Protein AF-A0A8H7K8T1-F1 (afdb_monomer)

Solvent-accessible surface area (backbone atoms only — not comparable to full-atom values): 15052 Å² total; per-residue (Å²): 136,83,81,80,81,72,87,76,86,79,58,80,85,72,70,72,78,79,89,66,88,69,64,81,81,68,52,78,90,46,45,67,58,54,52,50,52,51,55,53,56,61,48,54,80,68,33,64,65,58,53,51,50,45,52,54,49,21,67,74,67,73,45,93,69,74,55,72,69,50,49,72,77,62,59,62,91,87,56,72,46,78,38,56,39,33,58,87,79,66,53,80,62,94,72,74,60,90,44,55,43,67,66,34,66,64,66,86,90,69,68,57,30,62,82,63,34,50,69,58,38,58,56,42,71,74,33,48,22,38,39,36,45,47,66,90,83,58,67,70,51,64,64,60,42,38,53,52,21,51,51,52,34,51,52,52,52,53,30,50,76,69,73,44,72,65,27,38,41,36,52,46,65,67,81,59,73,87,50,65,65,52,51,53,50,24,51,51,60,37,45,62,91,52,95,56,72,84,37,58,48,78,34,60,72,68,89,43,58,70,57,20,54,37,65,64,70,31,36,70,42,76,48,59,71,71,48,69,66,65,44,40,40,39,58,72,50,42,52,83,72,79,89,69,78,86,130

Organism: Bionectria ochroleuca (NCBI:txid29856)

Mean predicted aligned error: 12.23 Å

Secondary structure (DSSP, 8-state):
---------S-GGG---TT----SSPPGGGHHHHHHHHHHHHHHTT-HHHHHHHHHHHHHHTS----HHHHHHSPPTT--EEES--TTTS---S---TTEEE----------HHHH-HHHHHHHTTS-EEEEE--SS-PPPHHHHHHHHHHHHHHHHHHHHTT---EEEEE--SSSSS-HHHHHHHHHHHHTT-S-TTSEEEES--SS-HHHHHHTS-EEEEEE---HHHHHHHHHHHS--------

Radius of gyration: 23.11 Å; Cα contacts (8 Å, |Δi|>4): 245; chains: 1; bounding box: 54×44×74 Å

Nearest PDB structures (foldseek):
  1gz5-assembly1_A  TM=4.806E-01  e=5.420E-02  Escherichia coli str. K-12 substr. W3110
  5l3k-assembly2_F  TM=5.658E-01  e=2.208E+00  Mycolicibacterium thermoresistibile
  5l3k-assembly1_A  TM=4.640E-01  e=1.731E+00  Mycolicibacterium thermoresistibile
  5l3k-assembly2_H  TM=5.370E-01  e=3.815E+00  Mycolicibacterium thermoresistibile
  6jbr-assembly2_F-2  TM=4.151E-01  e=1.443E+00  Pyricularia oryzae 70-15

pLDDT: mean 75.5, std 19.15, range [23.5, 95.69]

Foldseek 3Di:
DDDDDDDPPPCPQVDDPPPQPADPPHPPVCVVVVVVVVVVVVVVVVDPVVVVVQVVVCVVVVDRDDDPVCCVPPNPPPAAAEDCADCVQDHVPPDDDPSYHYPHVPADDFDACCVQPVPVLVLLVPFQEEEEDADDPDADDLVNLLVVLVVLLVVVVVCVVVVHLYAYEHAHACPPDPCVPSNVVSNCSSCPPPPCPSRYHYHPDDSGDPLNSLQSLSYQHYHYNPPSRSSRSCVVRRPDDPPDDDD

Sequence (247 aa):
MHPSYGSCELTWFRIYRCASLLPYPVPFYLRPAAWYIQKQYMKLVKDQWVIGHAMNMQEKINKPYSDWGRVSYDPPKGLKIILPSNSHNDFPFSVVPDHIVSCGPIVRVAKPVEETDPDLAAWLKRRPTVFINLGSHVIHDKNATSELSAAVHSLLDEARKAKQEIQVLWKMNKSAGGQEEGQKSAVSSAMNGHADNDRIRIVDWLETEPISILRSENVICSVNHGGANSYFEAVRYVTLRPTCPPA

Structure (mmCIF, N/CA/C/O backbone):
data_AF-A0A8H7K8T1-F1
#
_entry.id   AF-A0A8H7K8T1-F1
#
loop_
_atom_site.group_PDB
_atom_site.id
_atom_site.type_symbol
_atom_site.label_atom_id
_atom_site.label_alt_id
_atom_site.label_comp_id
_atom_site.label_asym_id
_atom_site.label_entity_id
_atom_site.label_seq_id
_atom_site.pdbx_PDB_ins_code
_atom_site.Cartn_x
_atom_site.Cartn_y
_atom_site.Cartn_z
_atom_site.occupancy
_atom_site.B_iso_or_equiv
_atom_site.auth_seq_id
_atom_site.auth_comp_id
_atom_site.auth_asym_id
_atom_site.auth_atom_id
_atom_site.pdbx_PDB_model_num
ATOM 1 N N . MET A 1 1 ? 12.196 -1.035 -49.645 1.00 28.28 1 MET A N 1
ATOM 2 C CA . MET A 1 1 ? 10.850 -1.640 -49.549 1.00 28.28 1 MET A CA 1
ATOM 3 C C . MET A 1 1 ? 10.175 -1.074 -48.314 1.00 28.28 1 MET A C 1
ATOM 5 O O . MET A 1 1 ? 10.517 -1.470 -47.210 1.00 28.28 1 MET A O 1
ATOM 9 N N . HIS A 1 2 ? 9.314 -0.074 -48.494 1.00 23.50 2 HIS A N 1
ATOM 10 C CA . HIS A 1 2 ? 8.482 0.458 -47.416 1.00 23.50 2 HIS A CA 1
ATOM 11 C C . HIS A 1 2 ? 7.330 -0.521 -47.158 1.00 23.50 2 HIS A C 1
ATOM 13 O O . HIS A 1 2 ? 6.578 -0.780 -48.098 1.00 23.50 2 HIS A O 1
ATOM 19 N N . PRO A 1 3 ? 7.154 -1.060 -45.940 1.00 29.03 3 PRO A N 1
ATOM 20 C CA . PRO A 1 3 ? 5.914 -1.725 -45.593 1.00 29.03 3 PRO A CA 1
ATOM 21 C C . PRO A 1 3 ? 4.848 -0.650 -45.385 1.00 29.03 3 PRO A C 1
ATOM 23 O O . PRO A 1 3 ? 5.034 0.304 -44.628 1.00 29.03 3 PRO A O 1
ATOM 26 N N . SER A 1 4 ? 3.743 -0.803 -46.102 1.00 25.17 4 SER A N 1
ATOM 27 C CA . SER A 1 4 ? 2.529 -0.008 -45.979 1.00 25.17 4 SER A CA 1
ATOM 28 C C . SER A 1 4 ? 1.988 -0.073 -44.549 1.00 25.17 4 SER A C 1
ATOM 30 O O . SER A 1 4 ? 1.554 -1.133 -44.094 1.00 25.17 4 SER A O 1
ATOM 32 N N . TYR A 1 5 ? 1.977 1.063 -43.853 1.00 28.67 5 TYR A N 1
ATOM 33 C CA . TYR A 1 5 ? 1.199 1.238 -42.631 1.00 28.67 5 TYR A CA 1
ATOM 34 C C . TYR A 1 5 ? -0.286 1.2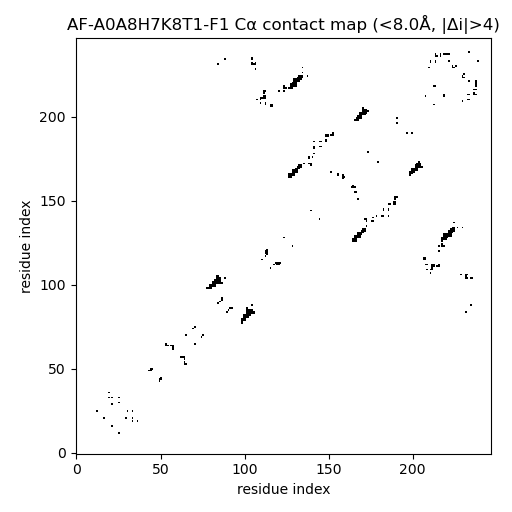37 -43.006 1.00 28.67 5 TYR A C 1
ATOM 36 O O . TYR A 1 5 ? -0.828 2.244 -43.458 1.00 28.67 5 TYR A O 1
ATOM 44 N N . GLY A 1 6 ? -0.936 0.083 -42.856 1.00 25.45 6 GLY A N 1
ATOM 45 C CA . GLY A 1 6 ? -2.390 -0.013 -42.883 1.00 25.45 6 GLY A CA 1
ATOM 46 C C . GLY A 1 6 ? -2.977 0.816 -41.742 1.00 25.45 6 GLY A C 1
ATOM 47 O O . GLY A 1 6 ? -2.633 0.602 -40.581 1.00 25.45 6 GLY A O 1
ATOM 48 N N . SER A 1 7 ? -3.806 1.792 -42.113 1.00 29.05 7 SER A N 1
ATOM 49 C CA . SER A 1 7 ? -4.762 2.565 -41.305 1.00 29.05 7 SER A CA 1
ATOM 50 C C . SER A 1 7 ? -4.832 2.205 -39.811 1.00 29.05 7 SER A C 1
ATOM 52 O O . SER A 1 7 ? -5.663 1.408 -39.375 1.00 29.05 7 SER A O 1
ATOM 54 N N . CYS A 1 8 ? -3.986 2.857 -39.016 1.00 29.75 8 CYS A N 1
ATOM 55 C CA . CYS A 1 8 ? -4.001 2.826 -37.555 1.00 29.75 8 CYS A CA 1
ATOM 56 C C . CYS A 1 8 ? -4.669 4.117 -37.033 1.00 29.75 8 CYS A C 1
ATOM 58 O O . CYS A 1 8 ? -4.069 4.884 -36.288 1.00 29.75 8 CYS A O 1
ATOM 60 N N . GLU A 1 9 ? -5.888 4.425 -37.490 1.00 26.11 9 GLU A N 1
ATOM 61 C CA . GLU A 1 9 ? -6.565 5.700 -37.168 1.00 26.11 9 GLU A CA 1
ATOM 62 C C . GLU A 1 9 ? -7.387 5.691 -35.863 1.00 26.11 9 GLU A C 1
ATOM 64 O O . GLU A 1 9 ? -8.008 6.689 -35.519 1.00 26.11 9 GLU A O 1
ATOM 69 N N . LEU A 1 10 ? -7.350 4.624 -35.055 1.00 29.14 10 LEU A N 1
ATOM 70 C CA . LEU A 1 10 ? -8.136 4.544 -33.804 1.00 29.14 10 LEU A CA 1
ATOM 71 C C . LEU A 1 10 ? -7.353 4.079 -32.563 1.00 29.14 10 LEU A C 1
ATOM 73 O O . LEU A 1 10 ? -7.939 3.772 -31.526 1.00 29.14 10 LEU A O 1
ATOM 77 N N . THR A 1 11 ? -6.023 4.056 -32.621 1.00 35.00 11 THR A N 1
ATOM 78 C CA . THR A 1 11 ? -5.148 3.553 -31.539 1.00 35.00 11 THR A CA 1
ATOM 79 C C . THR A 1 11 ? -4.582 4.636 -30.622 1.00 35.00 11 THR A C 1
ATOM 81 O O . THR A 1 11 ? -4.150 4.319 -29.516 1.00 35.00 11 THR A O 1
ATOM 84 N N . TRP A 1 12 ? -4.648 5.917 -30.997 1.00 33.38 12 TRP A N 1
ATOM 85 C CA . TRP A 1 12 ? -4.068 7.010 -30.201 1.00 33.38 12 TRP A CA 1
ATOM 86 C C . TRP A 1 12 ? -4.746 7.229 -28.840 1.00 33.38 12 TRP A C 1
ATOM 88 O O . TRP A 1 12 ? -4.096 7.656 -27.891 1.00 33.38 12 TRP A O 1
ATOM 98 N N . PHE A 1 13 ? -6.029 6.879 -28.702 1.00 34.94 13 PHE A N 1
ATOM 99 C CA . PHE A 1 13 ? -6.756 6.988 -27.428 1.00 34.94 13 PHE A CA 1
ATOM 100 C C . PHE A 1 13 ? -6.564 5.786 -26.487 1.00 34.94 13 PHE A C 1
ATOM 102 O O . PHE A 1 13 ? -7.128 5.778 -25.394 1.00 34.94 13 PHE A O 1
ATOM 109 N N . ARG A 1 14 ? -5.770 4.778 -26.875 1.00 39.19 14 ARG A N 1
ATOM 110 C CA . ARG A 1 14 ? -5.449 3.614 -26.025 1.00 39.19 14 ARG A CA 1
ATOM 111 C C . ARG A 1 14 ? -4.179 3.796 -25.182 1.00 39.19 14 ARG A C 1
ATOM 113 O O . ARG A 1 14 ? -3.746 2.855 -24.524 1.00 39.19 14 ARG A O 1
ATOM 120 N N . ILE A 1 15 ? -3.576 4.985 -25.184 1.00 43.22 15 ILE A N 1
ATOM 121 C CA . ILE A 1 15 ? -2.256 5.217 -24.590 1.00 43.22 15 ILE A CA 1
ATOM 122 C C . ILE A 1 15 ? -2.342 5.504 -23.080 1.00 43.22 15 ILE A C 1
ATOM 124 O O . ILE A 1 15 ? -2.877 6.515 -22.637 1.00 43.22 15 ILE A O 1
ATOM 128 N N . TYR A 1 16 ? -1.788 4.537 -22.341 1.00 40.53 16 TYR A N 1
ATOM 129 C CA . TYR A 1 16 ? -1.011 4.592 -21.098 1.00 40.53 16 TYR A CA 1
ATOM 130 C C . TYR A 1 16 ? -1.511 5.468 -19.938 1.00 40.53 16 TYR A C 1
ATOM 132 O O . TYR A 1 16 ? -1.292 6.671 -19.853 1.00 40.53 16 TYR A O 1
ATOM 140 N N . ARG A 1 17 ? -2.050 4.772 -18.930 1.00 41.66 17 ARG A N 1
ATOM 141 C CA . ARG A 1 17 ? -2.437 5.269 -17.602 1.00 41.66 17 ARG A CA 1
ATOM 142 C C . ARG A 1 17 ? -1.246 5.609 -16.684 1.00 41.66 17 ARG A C 1
ATOM 144 O O . ARG A 1 17 ? -1.441 5.750 -15.480 1.00 41.66 17 ARG A O 1
ATOM 151 N N . CYS A 1 18 ? -0.015 5.699 -17.193 1.00 43.72 18 CYS A N 1
ATOM 152 C CA . CYS A 1 18 ? 1.134 5.960 -16.325 1.00 43.72 18 CYS A CA 1
ATOM 153 C C . CYS A 1 18 ? 1.025 7.379 -15.742 1.00 43.72 18 CYS A C 1
ATOM 155 O O . CYS A 1 18 ? 1.212 8.365 -16.447 1.00 43.72 18 CYS A O 1
ATOM 157 N N . ALA A 1 19 ? 0.698 7.451 -14.448 1.00 50.91 19 ALA A N 1
ATOM 158 C CA . ALA A 1 19 ? 0.711 8.646 -13.601 1.00 50.91 19 ALA A CA 1
ATOM 159 C C . ALA A 1 19 ? -0.336 9.754 -13.873 1.00 50.91 19 ALA A C 1
ATOM 161 O O . ALA A 1 19 ? -0.173 10.861 -13.371 1.00 50.91 19 ALA A O 1
ATOM 162 N N . SER A 1 20 ? -1.429 9.492 -14.606 1.00 59.31 20 SER A N 1
ATOM 163 C CA . SER A 1 20 ? -2.449 10.526 -14.900 1.00 59.31 20 SER A CA 1
ATOM 164 C C . SER A 1 20 ? -3.686 10.522 -13.989 1.00 59.31 20 SER A C 1
ATOM 166 O O . SER A 1 20 ? -4.434 11.495 -14.002 1.00 59.31 20 SER A O 1
ATOM 168 N N . LEU A 1 21 ? -3.929 9.439 -13.235 1.00 66.56 21 LEU A N 1
ATOM 169 C CA . LEU A 1 21 ? -5.138 9.206 -12.414 1.00 66.56 21 LEU A CA 1
ATOM 170 C C . LEU A 1 21 ? -6.484 9.307 -13.171 1.00 66.56 21 LEU A C 1
ATOM 172 O O . LEU A 1 21 ? -7.545 9.290 -12.548 1.00 66.56 21 LEU A O 1
ATOM 176 N N . LEU A 1 22 ? -6.479 9.377 -14.507 1.00 73.50 22 LEU A N 1
ATOM 177 C CA . LEU A 1 22 ? -7.710 9.460 -15.295 1.00 73.50 22 LEU A CA 1
ATOM 178 C C . LEU A 1 22 ? -8.442 8.102 -15.323 1.00 73.50 22 LEU A C 1
ATOM 180 O O . LEU A 1 22 ? -7.791 7.061 -15.480 1.00 73.50 22 LEU A O 1
ATOM 184 N N . PRO A 1 23 ? -9.788 8.086 -15.220 1.00 68.94 23 PRO A N 1
ATOM 185 C CA . PRO A 1 23 ? -10.571 6.862 -15.360 1.00 68.94 23 PRO A CA 1
ATOM 186 C C . PRO A 1 23 ? -10.440 6.282 -16.776 1.00 68.94 23 PRO A C 1
ATOM 188 O O . PRO A 1 23 ? -10.217 7.015 -17.741 1.00 68.94 23 PRO A O 1
ATOM 191 N N . TYR A 1 24 ? -10.592 4.959 -16.903 1.00 62.03 24 TYR A N 1
ATOM 192 C CA . TYR A 1 24 ? -10.538 4.254 -18.186 1.00 62.03 24 TYR A CA 1
ATOM 193 C C . TYR A 1 24 ? -11.832 3.457 -18.445 1.00 62.03 24 TYR A C 1
ATOM 195 O O . TYR A 1 24 ? -12.276 2.759 -17.532 1.00 62.03 24 TYR A O 1
ATOM 203 N N . PRO A 1 25 ? -12.398 3.485 -19.670 1.00 70.94 25 PRO A N 1
ATOM 204 C CA . PRO A 1 25 ? -11.959 4.282 -20.822 1.00 70.94 25 PRO A CA 1
ATOM 205 C C . PRO A 1 25 ? -12.054 5.787 -20.541 1.00 70.94 25 PRO A C 1
ATOM 207 O O . PRO A 1 25 ? -12.939 6.213 -19.805 1.00 70.94 25 PRO A O 1
ATOM 210 N N . VAL A 1 26 ? -11.132 6.585 -21.101 1.00 72.31 26 VAL A N 1
ATOM 211 C CA . VAL A 1 26 ? -11.064 8.031 -20.820 1.00 72.31 26 VAL A CA 1
ATOM 212 C C . VAL A 1 26 ? -12.365 8.702 -21.277 1.00 72.31 26 VAL A C 1
ATOM 214 O O . VAL A 1 26 ? -12.650 8.712 -22.485 1.00 72.31 26 VAL A O 1
ATOM 217 N N . PRO A 1 27 ? -13.154 9.283 -20.351 1.00 83.00 27 PRO A N 1
ATOM 218 C CA . PRO A 1 27 ? -14.372 9.996 -20.694 1.00 83.00 27 PRO A CA 1
ATOM 219 C C . PRO A 1 27 ? -14.095 11.110 -21.696 1.00 83.00 27 PRO A C 1
ATOM 221 O O . PRO A 1 27 ? -13.043 11.748 -21.650 1.00 83.00 27 PRO A O 1
ATOM 224 N N . PHE A 1 28 ? -15.046 11.374 -22.595 1.00 85.12 28 PHE A N 1
ATOM 225 C CA . PHE A 1 28 ? -14.862 12.348 -23.676 1.00 85.12 28 PHE A CA 1
ATOM 226 C C . PHE A 1 28 ? -14.374 13.713 -23.166 1.00 85.12 28 PHE A C 1
ATOM 228 O O . PHE A 1 28 ? -13.421 14.269 -23.709 1.00 85.12 28 PHE A O 1
ATOM 235 N N . TYR A 1 29 ? -14.954 14.190 -22.062 1.00 88.50 29 TYR A N 1
ATOM 236 C CA . TYR A 1 29 ? -14.610 15.469 -21.440 1.00 88.50 29 TYR A CA 1
ATOM 237 C C . TYR A 1 29 ? -13.193 15.515 -20.831 1.00 88.50 29 TYR A C 1
ATOM 239 O O . TYR A 1 29 ? -12.658 16.601 -20.637 1.00 88.50 29 TYR A O 1
ATOM 247 N N . LEU A 1 30 ? -12.552 14.364 -20.577 1.00 86.12 30 LEU A N 1
ATOM 248 C CA . LEU A 1 30 ? -11.177 14.267 -20.059 1.00 86.12 30 LEU A CA 1
ATOM 249 C C . LEU A 1 30 ? -10.126 14.034 -21.152 1.00 86.12 30 LEU A C 1
ATOM 251 O O . LEU A 1 30 ? -8.928 14.096 -20.875 1.00 86.12 30 LEU A O 1
ATOM 255 N N . ARG A 1 31 ? -10.531 13.809 -22.408 1.00 85.06 31 ARG A N 1
ATOM 256 C CA . ARG A 1 31 ? -9.595 13.606 -23.527 1.00 85.06 31 ARG A CA 1
ATOM 257 C C . ARG A 1 31 ? -8.635 14.783 -23.755 1.00 85.06 31 ARG A C 1
ATOM 259 O O . ARG A 1 31 ? -7.464 14.505 -24.013 1.00 85.06 31 ARG A O 1
ATOM 266 N N . PRO A 1 32 ? -9.043 16.064 -23.622 1.00 88.44 32 PRO A N 1
ATOM 267 C CA . PRO A 1 32 ? -8.101 17.180 -23.730 1.00 88.44 32 PRO A CA 1
ATOM 268 C C . PRO A 1 32 ? -7.003 17.134 -22.659 1.00 88.44 32 PRO A C 1
ATOM 270 O O . PRO A 1 32 ? -5.835 17.372 -22.963 1.00 88.44 32 PRO A O 1
ATOM 273 N N . ALA A 1 33 ? -7.356 16.763 -21.423 1.00 85.00 33 ALA A N 1
ATOM 274 C CA . ALA A 1 33 ? -6.398 16.605 -20.331 1.00 85.00 33 ALA A CA 1
ATOM 275 C C . ALA A 1 33 ? -5.448 15.424 -20.584 1.00 85.00 33 ALA A C 1
ATOM 277 O O . ALA A 1 33 ? -4.235 15.578 -20.455 1.00 85.00 33 ALA A O 1
ATOM 278 N N . ALA A 1 34 ? -5.977 14.279 -21.029 1.00 82.38 34 ALA A N 1
ATOM 279 C CA . ALA A 1 34 ? -5.163 13.127 -21.420 1.00 82.38 34 ALA A CA 1
ATOM 280 C C . ALA A 1 34 ? -4.152 13.494 -22.522 1.00 82.38 34 ALA A C 1
ATOM 282 O O . ALA A 1 34 ? -2.970 13.170 -22.420 1.00 82.38 34 ALA A O 1
ATOM 283 N N . TRP A 1 35 ? -4.595 14.237 -23.541 1.00 83.00 35 TRP A N 1
ATOM 284 C CA . TRP A 1 35 ? -3.727 14.716 -24.617 1.00 83.00 35 TRP A CA 1
ATOM 285 C C . TRP A 1 35 ? -2.650 15.683 -24.116 1.00 83.00 35 TRP A C 1
ATOM 287 O O . TRP A 1 35 ? -1.486 15.571 -24.505 1.00 83.00 35 TRP A O 1
ATOM 297 N N . TYR A 1 36 ? -3.008 16.613 -23.226 1.00 84.88 36 TYR A N 1
ATOM 298 C CA . TYR A 1 36 ? -2.048 17.530 -22.617 1.00 84.88 36 TYR A CA 1
ATOM 299 C C . TYR A 1 36 ? -0.962 16.778 -21.838 1.00 84.88 36 TYR A C 1
ATOM 301 O O . TYR A 1 36 ? 0.221 17.032 -22.061 1.00 84.88 36 TYR A O 1
ATOM 309 N N . ILE A 1 37 ? -1.348 15.826 -20.980 1.00 81.31 37 ILE A N 1
ATOM 310 C CA . ILE A 1 37 ? -0.414 15.006 -20.193 1.00 81.31 37 ILE A CA 1
ATOM 311 C C . ILE A 1 37 ? 0.525 14.236 -21.123 1.00 81.31 37 ILE A C 1
ATOM 313 O O . ILE A 1 37 ? 1.743 14.304 -20.954 1.00 81.31 37 ILE A O 1
ATOM 317 N N . GLN A 1 38 ? -0.016 13.596 -22.164 1.00 76.56 38 GLN A N 1
ATOM 318 C CA . GLN A 1 38 ? 0.794 12.900 -23.162 1.00 76.56 38 GLN A CA 1
ATOM 319 C C . GLN A 1 38 ? 1.795 13.848 -23.835 1.00 76.56 38 GLN A C 1
ATOM 321 O O . GLN A 1 38 ? 2.970 13.517 -23.982 1.00 76.56 38 GLN A O 1
ATOM 326 N N . LYS A 1 39 ? 1.366 15.058 -24.213 1.00 81.12 39 LYS A N 1
ATOM 327 C CA . LYS A 1 39 ? 2.251 16.056 -24.826 1.00 81.12 39 LYS A CA 1
ATOM 328 C C . LYS A 1 39 ? 3.372 16.493 -23.879 1.00 81.12 39 LYS A C 1
ATOM 330 O O . LYS A 1 39 ? 4.484 16.717 -24.351 1.00 81.12 39 LYS A O 1
ATOM 335 N N . GLN A 1 40 ? 3.110 16.619 -22.576 1.00 80.56 40 GLN A N 1
ATOM 336 C CA . GLN A 1 40 ? 4.158 16.912 -21.591 1.00 80.56 40 GLN A CA 1
ATOM 337 C C . GLN A 1 40 ? 5.119 15.732 -21.428 1.00 80.56 40 GLN A C 1
ATOM 339 O O . GLN A 1 40 ? 6.329 15.939 -21.441 1.00 80.56 40 GLN A O 1
ATOM 344 N N . TYR A 1 41 ? 4.608 14.499 -21.387 1.00 72.75 41 TYR A N 1
ATOM 345 C CA . TYR A 1 41 ? 5.442 13.297 -21.336 1.00 72.75 41 TYR A CA 1
ATOM 346 C C . TYR A 1 41 ? 6.377 13.196 -22.551 1.00 72.75 41 TYR A C 1
ATOM 348 O O . TYR A 1 41 ? 7.567 12.937 -22.414 1.00 72.75 41 TYR A O 1
ATOM 356 N N . MET A 1 42 ? 5.887 13.523 -23.748 1.00 72.44 42 MET A N 1
ATOM 357 C CA . MET A 1 42 ? 6.720 13.550 -24.956 1.00 72.44 42 MET A CA 1
ATOM 358 C C . MET A 1 42 ? 7.833 14.611 -24.918 1.00 72.44 42 MET A C 1
ATOM 360 O O . MET A 1 42 ? 8.809 14.490 -25.659 1.00 72.44 42 MET A O 1
ATOM 364 N N . LYS A 1 43 ? 7.728 15.649 -24.074 1.00 72.81 43 LYS A N 1
ATOM 365 C CA . LYS A 1 43 ? 8.827 16.608 -23.875 1.00 72.81 43 LYS A CA 1
ATOM 366 C C . LYS A 1 43 ? 9.952 16.031 -23.019 1.00 72.81 43 LYS A C 1
ATOM 368 O O . LYS A 1 43 ? 11.093 16.399 -23.279 1.00 72.81 43 LYS A O 1
ATOM 373 N N . LEU A 1 44 ? 9.666 15.114 -22.084 1.00 68.19 44 LEU A N 1
ATOM 374 C CA . LEU A 1 44 ? 10.711 14.426 -21.305 1.00 68.19 44 LEU A CA 1
ATOM 375 C C . LEU A 1 44 ? 11.686 13.665 -22.209 1.00 68.19 44 LEU A C 1
ATOM 377 O O . LEU A 1 44 ? 12.872 13.603 -21.918 1.00 68.19 44 LEU A O 1
ATOM 381 N N . VAL A 1 45 ? 11.216 13.147 -23.346 1.00 65.75 45 VAL A N 1
ATOM 382 C CA . VAL A 1 45 ? 12.074 12.455 -24.327 1.00 65.75 45 VAL A CA 1
ATOM 383 C C . VAL A 1 45 ? 13.143 13.388 -24.921 1.00 65.75 45 VAL A C 1
ATOM 385 O O . VAL A 1 45 ? 14.164 12.928 -25.421 1.00 65.75 45 VAL A O 1
ATOM 388 N N . LYS A 1 46 ? 12.927 14.709 -24.870 1.00 72.06 46 LYS A N 1
ATOM 389 C CA . LYS A 1 46 ? 13.876 15.733 -25.336 1.00 72.06 46 LYS A CA 1
ATOM 390 C C . LYS A 1 46 ? 14.681 16.368 -24.200 1.00 72.06 46 LYS A C 1
ATOM 392 O O . LYS A 1 46 ? 15.463 17.287 -24.459 1.00 72.06 46 LYS A O 1
ATOM 397 N N . ASP A 1 47 ? 14.466 15.925 -22.965 1.00 78.31 47 ASP A N 1
ATOM 398 C CA . ASP A 1 47 ? 15.158 16.449 -21.798 1.00 78.31 47 ASP A CA 1
ATOM 399 C C . ASP A 1 47 ? 16.658 16.139 -21.904 1.00 78.31 47 ASP A C 1
ATOM 401 O O . ASP A 1 47 ? 17.078 14.984 -22.019 1.00 78.31 47 ASP A O 1
ATOM 405 N N . GLN A 1 48 ? 17.470 17.197 -21.889 1.00 81.75 48 GLN A N 1
ATOM 406 C CA . GLN A 1 48 ? 18.922 17.093 -22.011 1.00 81.75 48 GLN A CA 1
ATOM 407 C C . GLN A 1 48 ? 19.539 16.324 -20.844 1.00 81.75 48 GLN A C 1
ATOM 409 O O . GLN A 1 48 ? 20.557 15.659 -21.027 1.00 81.75 48 GLN A O 1
ATOM 414 N N . TRP A 1 49 ? 18.913 16.364 -19.666 1.00 82.81 49 TRP A N 1
ATOM 415 C CA . TRP A 1 49 ? 19.361 15.590 -18.520 1.00 82.81 49 TRP A CA 1
ATOM 416 C C . TRP A 1 49 ? 19.172 14.089 -18.753 1.00 82.81 49 TRP A C 1
ATOM 418 O O . TRP A 1 49 ? 20.106 13.322 -18.531 1.00 82.81 49 TRP A O 1
ATOM 428 N N . VAL A 1 50 ? 18.009 13.667 -19.266 1.00 76.50 50 VAL A N 1
ATOM 429 C CA . VAL A 1 50 ? 17.714 12.248 -19.546 1.00 76.50 50 VAL A CA 1
ATOM 430 C C . VAL A 1 50 ? 18.665 11.703 -20.613 1.00 76.50 50 VAL A C 1
ATOM 432 O O . VAL A 1 50 ? 19.265 10.644 -20.428 1.00 76.50 50 VAL A O 1
ATOM 435 N N . ILE A 1 51 ? 18.855 12.454 -21.701 1.00 79.19 51 ILE A N 1
ATOM 436 C CA . ILE A 1 51 ? 19.765 12.078 -22.792 1.00 79.19 51 ILE A CA 1
ATOM 437 C C . ILE A 1 51 ? 21.212 12.018 -22.287 1.00 79.19 51 ILE A C 1
ATOM 439 O O . ILE A 1 51 ? 21.901 11.021 -22.503 1.00 79.19 51 ILE A O 1
ATOM 443 N N . GLY A 1 52 ? 21.667 13.051 -21.573 1.00 85.69 52 GLY A N 1
ATOM 444 C CA . GLY A 1 52 ? 23.019 13.105 -21.019 1.00 85.69 52 GLY A CA 1
ATOM 445 C C . GLY A 1 52 ? 23.288 11.979 -20.018 1.00 85.69 52 GLY A C 1
ATOM 446 O O . GLY A 1 52 ? 24.357 11.370 -20.049 1.00 85.69 52 GLY A O 1
ATOM 447 N N . HIS A 1 53 ? 22.306 11.641 -19.177 1.00 84.56 53 HIS A N 1
ATOM 448 C CA . HIS A 1 53 ? 22.398 10.514 -18.254 1.00 84.56 53 HIS A CA 1
ATOM 449 C C . HIS A 1 53 ? 22.510 9.178 -18.999 1.00 84.56 53 HIS A C 1
ATOM 451 O O . HIS A 1 53 ? 23.391 8.381 -18.682 1.00 84.56 53 HIS A O 1
ATOM 457 N N . ALA A 1 54 ? 21.679 8.953 -20.022 1.00 80.06 54 ALA A N 1
ATOM 458 C CA . ALA A 1 54 ? 21.735 7.750 -20.852 1.00 80.06 54 ALA A CA 1
ATOM 459 C C . ALA A 1 54 ? 23.103 7.581 -21.540 1.00 80.06 54 ALA A C 1
ATOM 461 O O . ALA A 1 54 ? 23.680 6.493 -21.498 1.00 80.06 54 ALA A O 1
ATOM 462 N N . MET A 1 55 ? 23.655 8.660 -22.109 1.00 84.00 55 MET A N 1
ATOM 463 C CA . MET A 1 55 ? 24.984 8.653 -22.736 1.00 84.00 55 MET A CA 1
ATOM 464 C C . MET A 1 55 ? 26.095 8.364 -21.718 1.00 84.00 55 MET A C 1
ATOM 466 O O . MET A 1 55 ? 26.943 7.511 -21.968 1.00 84.00 55 MET A O 1
ATOM 470 N N . ASN A 1 56 ? 26.056 9.011 -20.548 1.00 88.75 56 ASN A N 1
ATOM 471 C CA . ASN A 1 56 ? 27.024 8.787 -19.469 1.00 88.75 56 ASN A CA 1
ATOM 472 C C . ASN A 1 56 ? 26.992 7.336 -18.967 1.00 88.75 56 ASN A C 1
ATOM 474 O O . ASN A 1 56 ? 28.033 6.715 -18.753 1.00 88.75 56 ASN A O 1
ATOM 478 N N . MET A 1 57 ? 25.789 6.778 -18.804 1.00 86.62 57 MET A N 1
ATOM 479 C CA . MET A 1 57 ? 25.613 5.384 -18.411 1.00 86.62 57 MET A CA 1
ATOM 480 C C . MET A 1 57 ? 26.181 4.445 -19.468 1.00 86.62 57 MET A C 1
ATOM 482 O O . MET A 1 57 ? 26.943 3.552 -19.112 1.00 86.62 57 MET A O 1
ATOM 486 N N . GLN A 1 58 ? 25.868 4.669 -20.747 1.00 86.50 58 GLN A N 1
ATOM 487 C CA . GLN A 1 58 ? 26.387 3.870 -21.857 1.00 86.50 58 GLN A CA 1
ATOM 488 C C . GLN A 1 58 ? 27.919 3.899 -21.934 1.00 86.50 58 GLN A C 1
ATOM 490 O O . GLN A 1 58 ? 28.527 2.843 -22.109 1.00 86.50 58 GLN A O 1
ATOM 495 N N . GLU A 1 59 ? 28.539 5.069 -21.765 1.00 90.69 59 GLU A N 1
ATOM 496 C CA . GLU A 1 59 ? 29.998 5.226 -21.736 1.00 90.69 59 GLU A CA 1
ATOM 497 C C . GLU A 1 59 ? 30.629 4.417 -20.593 1.00 90.69 59 GLU A C 1
ATOM 499 O O . GLU A 1 59 ? 31.586 3.676 -20.806 1.00 90.69 59 GLU A O 1
ATOM 504 N N . LYS A 1 60 ? 30.044 4.479 -19.390 1.00 91.50 60 LYS A N 1
ATOM 505 C CA . LYS A 1 60 ? 30.550 3.760 -18.210 1.00 91.50 60 LYS A CA 1
ATOM 506 C C . LYS A 1 60 ? 30.389 2.247 -18.292 1.00 91.50 60 LYS A C 1
ATOM 508 O O . LYS A 1 60 ? 31.269 1.514 -17.853 1.00 91.50 60 LYS A O 1
ATOM 513 N N . ILE A 1 61 ? 29.247 1.772 -18.786 1.00 87.81 61 ILE A N 1
ATOM 514 C CA . ILE A 1 61 ? 28.929 0.335 -18.808 1.00 87.81 61 ILE A CA 1
ATOM 515 C C . ILE A 1 61 ? 29.392 -0.353 -20.097 1.00 87.81 61 ILE A C 1
ATOM 517 O O . ILE A 1 61 ? 29.336 -1.581 -20.172 1.00 87.81 61 ILE A O 1
ATOM 521 N N . ASN A 1 62 ? 29.806 0.427 -21.105 1.00 87.50 62 ASN A N 1
ATOM 522 C CA . ASN A 1 62 ? 30.167 -0.013 -22.453 1.00 87.50 62 ASN A CA 1
ATOM 523 C C . ASN A 1 62 ? 29.135 -0.980 -23.072 1.00 87.50 62 ASN A C 1
ATOM 525 O O . ASN A 1 62 ? 29.473 -1.980 -23.707 1.00 87.50 62 ASN A O 1
ATOM 529 N N . LYS A 1 63 ? 27.847 -0.715 -22.826 1.00 81.94 63 LYS A N 1
ATOM 530 C CA . LYS A 1 63 ? 26.705 -1.488 -23.336 1.00 81.94 63 LYS A CA 1
ATOM 531 C C . LYS A 1 63 ? 25.573 -0.539 -23.720 1.00 81.94 63 LYS A C 1
ATOM 533 O O . LYS A 1 63 ? 25.446 0.513 -23.094 1.00 81.94 63 LYS A O 1
ATOM 538 N N . PRO A 1 64 ? 24.726 -0.909 -24.699 1.00 73.50 64 PRO A N 1
ATOM 539 C CA . PRO A 1 64 ? 23.541 -0.131 -25.036 1.00 73.50 64 PRO A CA 1
ATOM 540 C C . PRO A 1 64 ? 22.679 0.104 -23.793 1.00 73.50 64 PRO A C 1
ATOM 542 O O . PRO A 1 64 ? 22.230 -0.848 -23.152 1.00 73.50 64 PRO A O 1
ATOM 545 N N . TYR A 1 65 ? 22.468 1.373 -23.451 1.00 76.12 65 TYR A N 1
ATOM 546 C CA . TYR A 1 65 ? 21.534 1.762 -22.405 1.00 76.12 65 TYR A CA 1
ATOM 547 C C . TYR A 1 65 ? 20.117 1.770 -22.983 1.00 76.12 65 TYR A C 1
ATOM 549 O O . TYR A 1 65 ? 19.874 2.317 -24.059 1.00 76.12 65 TYR A O 1
ATOM 557 N N . SER A 1 66 ? 19.175 1.164 -22.267 1.00 73.19 66 SER A N 1
ATOM 558 C CA . SER A 1 66 ? 17.754 1.250 -22.586 1.00 73.19 66 SER A CA 1
ATOM 559 C C . SER A 1 66 ? 16.987 1.465 -21.294 1.00 73.19 66 SER A C 1
ATOM 561 O O . SER A 1 66 ? 17.135 0.689 -20.350 1.00 73.19 66 SER A O 1
ATOM 563 N N . ASP A 1 67 ? 16.166 2.508 -21.256 1.00 72.56 67 ASP A N 1
ATOM 564 C CA . ASP A 1 67 ? 15.226 2.721 -20.164 1.00 72.56 67 ASP A CA 1
ATOM 565 C C . ASP A 1 67 ? 13.955 1.875 -20.351 1.00 72.56 67 ASP A C 1
ATOM 567 O O . ASP A 1 67 ? 13.733 1.230 -21.386 1.00 72.56 67 ASP A O 1
ATOM 571 N N . TRP A 1 68 ? 13.110 1.875 -19.319 1.00 67.38 68 TRP A N 1
ATOM 572 C CA . TRP A 1 68 ? 11.839 1.156 -19.326 1.00 67.38 68 TRP A CA 1
ATOM 573 C C . TRP A 1 68 ? 10.890 1.635 -20.431 1.00 67.38 68 TRP A C 1
ATOM 575 O O . TRP A 1 68 ? 10.146 0.827 -20.986 1.00 67.38 68 TRP A O 1
ATOM 585 N N . GLY A 1 69 ? 10.946 2.918 -20.795 1.00 66.69 69 GLY A N 1
ATOM 586 C CA . GLY A 1 69 ? 10.164 3.471 -21.894 1.00 66.69 69 GLY A CA 1
ATOM 587 C C . GLY A 1 69 ? 10.523 2.791 -23.211 1.00 66.69 69 GLY A C 1
ATOM 588 O O . GLY A 1 69 ? 9.654 2.224 -23.870 1.00 66.69 69 GLY A O 1
ATOM 589 N N . ARG A 1 70 ? 11.811 2.752 -23.565 1.00 67.31 70 ARG A N 1
ATOM 590 C CA . ARG A 1 70 ? 12.284 2.117 -24.803 1.00 67.31 70 ARG A CA 1
ATOM 591 C C . ARG A 1 70 ? 12.007 0.612 -24.833 1.00 67.31 70 ARG A C 1
ATOM 593 O O . ARG A 1 70 ? 11.515 0.125 -25.847 1.00 67.31 70 ARG A O 1
ATOM 600 N N . VAL A 1 71 ? 12.241 -0.106 -23.730 1.00 71.12 71 VAL A N 1
ATOM 601 C CA . VAL A 1 71 ? 11.962 -1.557 -23.648 1.00 71.12 71 VAL A CA 1
ATOM 602 C C . VAL A 1 71 ? 10.467 -1.865 -23.805 1.00 71.12 71 VAL A C 1
ATOM 604 O O . VAL A 1 71 ? 10.119 -2.915 -24.339 1.00 71.12 71 VAL A O 1
ATOM 607 N N . SER A 1 72 ? 9.585 -0.954 -23.385 1.00 64.94 72 SER A N 1
ATOM 608 C CA . SER A 1 72 ? 8.131 -1.137 -23.489 1.00 64.94 72 SER A CA 1
ATOM 609 C C . SER A 1 72 ? 7.581 -0.924 -24.905 1.00 64.94 72 SER A C 1
ATOM 611 O O . SER A 1 72 ? 6.552 -1.507 -25.238 1.00 64.94 72 SER A O 1
ATOM 613 N N . TYR A 1 73 ? 8.233 -0.100 -25.735 1.00 61.22 73 TYR A N 1
ATOM 614 C CA . TYR A 1 73 ? 7.786 0.189 -27.108 1.00 61.22 73 TYR A CA 1
ATOM 615 C C . TYR A 1 73 ? 8.506 -0.642 -28.180 1.00 61.22 73 TYR A C 1
ATOM 617 O O . TYR A 1 73 ? 7.893 -0.992 -29.186 1.00 61.22 73 TYR A O 1
ATOM 625 N N . ASP A 1 74 ? 9.792 -0.940 -27.984 1.00 68.75 74 ASP A N 1
ATOM 626 C CA . ASP A 1 74 ? 10.660 -1.617 -28.956 1.00 68.75 74 ASP A CA 1
ATOM 627 C C . ASP A 1 74 ? 11.541 -2.657 -28.235 1.00 68.75 74 ASP A C 1
ATOM 629 O O . ASP A 1 74 ? 12.742 -2.439 -28.028 1.00 68.75 74 ASP A O 1
ATOM 633 N N . PRO A 1 75 ? 10.948 -3.767 -27.751 1.00 74.69 75 PRO A N 1
ATOM 634 C CA . PRO A 1 75 ? 11.689 -4.775 -27.011 1.00 74.69 75 PRO A CA 1
ATOM 635 C C . PRO A 1 75 ? 12.661 -5.521 -27.942 1.00 74.69 75 PRO A C 1
ATOM 637 O O . PRO A 1 75 ? 12.285 -5.915 -29.051 1.00 74.69 75 PRO A O 1
ATOM 640 N N . PRO A 1 76 ? 13.896 -5.809 -27.492 1.00 80.75 76 PRO A N 1
ATOM 641 C CA . PRO A 1 76 ? 14.807 -6.690 -28.211 1.00 80.75 76 PRO A CA 1
ATOM 642 C C . PRO A 1 76 ? 14.157 -8.032 -28.567 1.00 80.75 76 PRO A C 1
ATOM 644 O O . PRO A 1 76 ? 13.398 -8.610 -27.783 1.00 80.75 76 PRO A O 1
ATOM 647 N N . LYS A 1 77 ? 14.494 -8.570 -29.744 1.00 84.19 77 LYS A N 1
ATOM 648 C CA . LYS A 1 77 ? 13.950 -9.849 -30.212 1.00 84.19 77 LYS A CA 1
ATOM 649 C C . LYS A 1 77 ? 14.227 -10.959 -29.191 1.00 84.19 77 LYS A C 1
ATOM 651 O O . LYS A 1 77 ? 15.373 -11.203 -28.829 1.00 84.19 77 LYS A O 1
ATOM 656 N N . GLY A 1 78 ? 13.170 -11.650 -28.769 1.00 85.81 78 GLY A N 1
ATOM 657 C CA . GLY A 1 78 ? 13.249 -12.751 -27.804 1.00 85.81 78 GLY A CA 1
ATOM 658 C C . GLY A 1 78 ? 13.232 -12.327 -26.333 1.00 85.81 78 GLY A C 1
ATOM 659 O O . GLY A 1 78 ? 13.170 -13.203 -25.473 1.00 85.81 78 GLY A O 1
ATOM 660 N N . LEU A 1 79 ? 13.231 -11.024 -26.021 1.00 85.88 79 LEU A N 1
ATOM 661 C CA . LEU A 1 79 ? 13.062 -10.561 -24.647 1.00 85.88 79 LEU A CA 1
ATOM 662 C C . LEU A 1 79 ? 11.660 -10.925 -24.144 1.00 85.88 79 LEU A C 1
ATOM 664 O O . LEU A 1 79 ? 10.664 -10.661 -24.816 1.00 85.88 79 LEU A O 1
ATOM 668 N N . LYS A 1 80 ? 11.585 -11.507 -22.946 1.00 87.38 80 LYS A N 1
ATOM 669 C CA . LYS A 1 80 ? 10.333 -11.687 -22.209 1.00 87.38 80 LYS A CA 1
ATOM 670 C C . LYS A 1 80 ? 10.291 -10.703 -21.047 1.00 87.38 80 LYS A C 1
ATOM 672 O O . LYS A 1 80 ? 11.235 -10.632 -20.265 1.00 87.38 80 LYS A O 1
ATOM 677 N N . ILE A 1 81 ? 9.201 -9.952 -20.943 1.00 84.62 81 ILE A N 1
ATOM 678 C CA . ILE A 1 81 ? 8.956 -8.986 -19.873 1.00 84.62 81 ILE A CA 1
ATOM 679 C C . ILE A 1 81 ? 7.955 -9.610 -18.914 1.00 84.62 81 ILE A C 1
ATOM 681 O O . ILE A 1 81 ? 6.813 -9.863 -19.288 1.00 84.62 81 ILE A O 1
ATOM 685 N N . ILE A 1 82 ? 8.386 -9.862 -17.683 1.00 87.56 82 ILE A N 1
ATOM 686 C CA . ILE A 1 82 ? 7.512 -10.400 -16.643 1.00 87.56 82 ILE A CA 1
ATOM 687 C C . ILE A 1 82 ? 6.823 -9.234 -15.943 1.00 87.56 82 ILE A C 1
ATOM 689 O O . ILE A 1 82 ? 7.493 -8.333 -15.437 1.00 87.56 82 ILE A O 1
ATOM 693 N N . LEU A 1 83 ? 5.493 -9.262 -15.895 1.00 84.81 83 LEU A N 1
ATOM 694 C CA . LEU A 1 83 ? 4.713 -8.298 -15.131 1.00 84.81 83 LEU A CA 1
ATOM 695 C C . LEU A 1 83 ? 4.315 -8.885 -13.773 1.00 84.81 83 LEU A C 1
ATOM 697 O O . LEU A 1 83 ? 3.859 -10.032 -13.710 1.00 84.81 83 LEU A O 1
ATOM 701 N N . PRO A 1 84 ? 4.418 -8.094 -12.688 1.00 86.19 84 PRO A N 1
ATOM 702 C CA . PRO A 1 84 ? 3.959 -8.495 -11.363 1.00 86.19 84 PRO A CA 1
ATOM 703 C C . PRO A 1 84 ? 2.433 -8.466 -11.232 1.00 86.19 84 PRO A C 1
ATOM 705 O O . PRO A 1 84 ? 1.929 -8.747 -10.151 1.00 86.19 84 PRO A O 1
ATOM 708 N N . SER A 1 85 ? 1.709 -8.136 -12.304 1.00 84.06 85 SER A N 1
ATOM 709 C CA . SER A 1 85 ? 0.253 -8.068 -12.397 1.00 84.06 85 SER A CA 1
ATOM 710 C C . SER A 1 85 ? -0.348 -9.165 -13.286 1.00 84.06 85 SER A C 1
ATOM 712 O O . SER A 1 85 ? 0.357 -9.936 -13.943 1.00 84.06 85 SER A O 1
ATOM 714 N N . ASN A 1 86 ? -1.677 -9.246 -13.288 1.00 81.06 86 ASN A N 1
ATOM 715 C CA . ASN A 1 86 ? -2.488 -10.027 -14.210 1.00 81.06 86 ASN A CA 1
ATOM 716 C C . ASN A 1 86 ? -3.665 -9.180 -14.735 1.00 81.06 86 ASN A C 1
ATOM 718 O O . ASN A 1 86 ? -3.926 -8.076 -14.261 1.00 81.06 86 ASN A O 1
ATOM 722 N N . SER A 1 87 ? -4.394 -9.694 -15.725 1.00 76.25 87 SER A N 1
ATOM 723 C CA . SER A 1 87 ? -5.505 -8.963 -16.354 1.00 76.25 87 SER A CA 1
ATOM 724 C C . SER A 1 87 ? -6.675 -8.659 -15.411 1.00 76.25 87 SER A C 1
ATOM 726 O O . SER A 1 87 ? -7.447 -7.742 -15.682 1.00 76.25 87 SER A O 1
ATOM 728 N N . HIS A 1 88 ? -6.816 -9.411 -14.316 1.00 77.38 88 HIS A N 1
ATOM 729 C CA . HIS A 1 88 ? -7.873 -9.204 -13.330 1.00 77.38 88 HIS A CA 1
ATOM 730 C C . HIS A 1 88 ? -7.563 -8.033 -12.393 1.00 77.38 88 HIS A C 1
ATOM 732 O O . HIS A 1 88 ? -8.470 -7.289 -12.031 1.00 77.38 88 HIS A O 1
ATOM 738 N N . ASN A 1 89 ? -6.298 -7.872 -11.992 1.00 77.19 89 ASN A N 1
ATOM 739 C CA . ASN A 1 89 ? -5.909 -6.886 -10.988 1.00 77.19 89 ASN A CA 1
ATOM 740 C C . ASN A 1 89 ? -5.250 -5.620 -11.520 1.00 77.19 89 ASN A C 1
ATOM 742 O O . ASN A 1 89 ? -5.042 -4.707 -10.741 1.00 77.19 89 ASN A O 1
ATOM 746 N N . ASP A 1 90 ? -4.892 -5.563 -12.791 1.00 74.44 90 ASP A N 1
ATOM 747 C CA . ASP A 1 90 ? -4.279 -4.379 -13.377 1.00 74.44 90 ASP A CA 1
ATOM 748 C C . ASP A 1 90 ? -5.271 -3.784 -14.362 1.00 74.44 90 ASP A C 1
ATOM 750 O O . ASP A 1 90 ? -6.216 -3.100 -13.953 1.00 74.44 90 ASP A O 1
ATOM 754 N N . PHE A 1 91 ? -5.159 -4.126 -15.645 1.00 67.75 91 PHE A N 1
ATOM 755 C CA . PHE A 1 91 ? -6.087 -3.637 -16.653 1.00 67.75 91 PHE A CA 1
ATOM 756 C C . PHE A 1 91 ? -6.609 -4.758 -17.548 1.00 67.75 91 PHE A C 1
ATOM 758 O O . PHE A 1 91 ? -5.836 -5.631 -17.957 1.00 67.75 91 PHE A O 1
ATOM 765 N N . PRO A 1 92 ? -7.898 -4.697 -17.938 1.00 66.44 92 PRO A N 1
ATOM 766 C CA . PRO A 1 92 ? -8.474 -5.609 -18.912 1.00 66.44 92 PRO A CA 1
ATOM 767 C C . PRO A 1 92 ? -8.001 -5.206 -20.315 1.00 66.44 92 PRO A C 1
ATOM 769 O O . PRO A 1 92 ? -8.764 -4.696 -21.139 1.00 66.44 92 PRO A O 1
ATOM 772 N N . PHE A 1 93 ? -6.707 -5.369 -20.586 1.00 68.25 93 PHE A N 1
ATOM 773 C CA . PHE A 1 93 ? -6.179 -5.216 -21.930 1.00 68.25 93 PHE A CA 1
ATOM 774 C C . PHE A 1 93 ? -6.731 -6.352 -22.789 1.00 68.25 93 PHE A C 1
ATOM 776 O O . PHE A 1 93 ? -6.493 -7.525 -22.517 1.00 68.25 93 PHE A O 1
ATOM 783 N N . SER A 1 94 ? -7.466 -6.002 -23.844 1.00 69.56 94 SER A N 1
ATOM 784 C CA . SER A 1 94 ? -7.959 -6.981 -24.819 1.00 69.56 94 SER A CA 1
ATOM 785 C C . SER A 1 94 ? -6.854 -7.528 -25.724 1.00 69.56 94 SER A C 1
ATOM 787 O O . SER A 1 94 ? -7.055 -8.533 -26.396 1.00 69.56 94 SER A O 1
ATOM 789 N N . VAL A 1 95 ? -5.693 -6.869 -25.743 1.00 73.56 95 VAL A N 1
ATOM 790 C CA . VAL A 1 95 ? -4.507 -7.282 -26.489 1.00 73.56 95 VAL A CA 1
ATOM 791 C C . VAL A 1 95 ? -3.310 -7.177 -25.555 1.00 73.56 95 VAL A C 1
ATOM 793 O O . VAL A 1 95 ? -2.955 -6.079 -25.129 1.00 73.56 95 VAL A O 1
ATOM 796 N N . VAL A 1 96 ? -2.696 -8.317 -25.248 1.00 74.88 96 VAL A N 1
ATOM 797 C CA . VAL A 1 96 ? -1.430 -8.401 -24.517 1.00 74.88 96 VAL A CA 1
ATOM 798 C C . VAL A 1 96 ? -0.372 -8.894 -25.505 1.00 74.88 96 VAL A C 1
ATOM 800 O O . VAL A 1 96 ? -0.569 -9.953 -26.095 1.00 74.88 96 VAL A O 1
ATOM 803 N N . PRO A 1 97 ? 0.717 -8.142 -25.743 1.00 78.00 97 PRO A N 1
ATOM 804 C CA . PRO A 1 97 ? 1.793 -8.592 -26.621 1.00 78.00 97 PRO A CA 1
ATOM 805 C C . PRO A 1 97 ? 2.431 -9.907 -26.147 1.00 78.00 97 PRO A C 1
ATOM 807 O O . PRO A 1 97 ? 2.715 -10.054 -24.964 1.00 78.00 97 PRO A O 1
ATOM 810 N N . ASP A 1 98 ? 2.781 -10.809 -27.070 1.00 82.56 98 ASP A N 1
ATOM 811 C CA . ASP A 1 98 ? 3.341 -12.143 -26.757 1.00 82.56 98 ASP A CA 1
ATOM 812 C C . ASP A 1 98 ? 4.659 -12.129 -25.960 1.00 82.56 98 ASP A C 1
ATOM 814 O O . ASP A 1 98 ? 5.085 -13.137 -25.384 1.00 82.56 98 ASP A O 1
ATOM 818 N N . HIS A 1 99 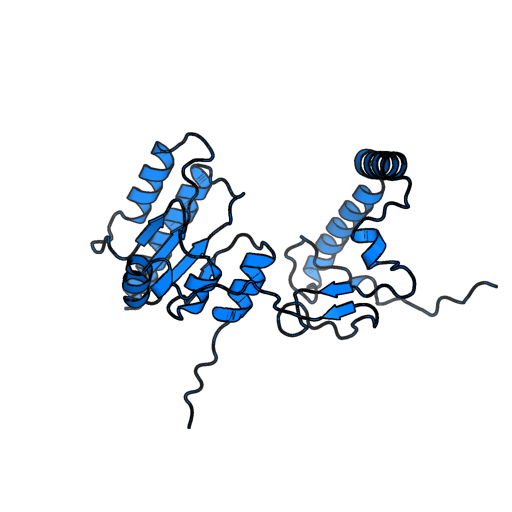? 5.379 -11.007 -25.981 1.00 81.31 99 HIS A N 1
ATOM 819 C CA . HIS A 1 99 ? 6.616 -10.830 -25.223 1.00 81.31 99 HIS A CA 1
ATOM 820 C C . HIS A 1 99 ? 6.363 -10.434 -23.759 1.00 81.31 99 HIS A C 1
ATOM 822 O O . HIS A 1 99 ? 7.294 -10.481 -22.959 1.00 81.31 99 HIS A O 1
ATOM 828 N N . ILE A 1 100 ? 5.128 -10.079 -23.398 1.00 83.12 100 ILE A N 1
ATOM 829 C CA . ILE A 1 100 ? 4.711 -9.747 -22.037 1.00 83.12 100 ILE A CA 1
ATOM 830 C C . ILE A 1 100 ? 4.109 -10.990 -21.380 1.00 83.12 100 ILE A C 1
ATOM 832 O O . ILE A 1 100 ? 3.177 -11.598 -21.898 1.00 83.12 100 ILE A O 1
ATOM 836 N N . VAL A 1 101 ? 4.639 -11.359 -20.218 1.00 86.75 101 VAL A N 1
ATOM 837 C CA . VAL A 1 101 ? 4.206 -12.517 -19.435 1.00 86.75 101 VAL A CA 1
ATOM 838 C C . VAL A 1 101 ? 3.685 -12.028 -18.087 1.00 86.75 101 VAL A C 1
ATOM 840 O O . VAL A 1 101 ? 4.450 -11.593 -17.229 1.00 86.75 101 VAL A O 1
ATOM 843 N N . SER A 1 102 ? 2.370 -12.076 -17.899 1.00 86.25 102 SER A N 1
ATOM 844 C CA . SER A 1 102 ? 1.727 -11.731 -16.629 1.00 86.25 102 SER A CA 1
ATOM 845 C C . SER A 1 102 ? 1.856 -12.871 -15.621 1.00 86.25 102 SER A C 1
ATOM 847 O O . SER A 1 102 ? 1.341 -13.961 -15.856 1.00 86.25 102 SER A O 1
ATOM 849 N N . CYS A 1 103 ? 2.496 -12.605 -14.481 1.00 87.00 103 CYS A N 1
ATOM 850 C CA . CYS A 1 103 ? 2.728 -13.589 -13.415 1.00 87.00 103 CYS A CA 1
ATOM 851 C C . CYS A 1 103 ? 2.116 -13.162 -12.067 1.00 87.00 103 CYS A C 1
ATOM 853 O O . CYS A 1 103 ? 2.451 -13.724 -11.025 1.00 87.00 103 CYS A O 1
ATOM 855 N N . GLY A 1 104 ? 1.275 -12.124 -12.064 1.00 83.81 104 GLY A N 1
ATOM 856 C CA . GLY A 1 104 ? 0.836 -11.448 -10.848 1.00 83.81 104 GLY A CA 1
ATOM 857 C C . GLY A 1 104 ? -0.375 -12.025 -10.105 1.00 83.81 104 GLY A C 1
ATOM 858 O O . GLY A 1 104 ? -1.108 -12.847 -10.658 1.00 83.81 104 GLY A O 1
ATOM 859 N N . PRO A 1 105 ? -0.664 -11.511 -8.887 1.00 89.38 105 PRO A N 1
ATOM 860 C CA . PRO A 1 105 ? 0.161 -10.562 -8.133 1.00 89.38 105 PRO A CA 1
ATOM 861 C C . PRO A 1 105 ? 1.420 -11.236 -7.562 1.00 89.38 105 PRO A C 1
ATOM 863 O O . PRO A 1 105 ? 1.315 -12.181 -6.781 1.00 89.38 105 PRO A O 1
ATOM 866 N N . ILE A 1 106 ? 2.608 -10.743 -7.930 1.00 89.62 106 ILE A N 1
ATOM 867 C CA . ILE A 1 106 ? 3.867 -11.202 -7.326 1.00 89.62 106 ILE A CA 1
ATOM 868 C C . ILE A 1 106 ? 4.036 -10.445 -6.014 1.00 89.62 106 ILE A C 1
ATOM 870 O O . ILE A 1 106 ? 4.286 -9.243 -6.008 1.00 89.62 106 ILE A O 1
ATOM 874 N N . VAL A 1 107 ? 3.894 -11.158 -4.903 1.00 90.81 107 VAL A N 1
ATOM 875 C CA . VAL A 1 107 ? 3.997 -10.604 -3.552 1.00 90.81 107 VAL A CA 1
ATOM 876 C C . VAL A 1 107 ? 4.986 -11.412 -2.723 1.00 90.81 107 VAL A C 1
ATOM 878 O O . VAL A 1 107 ? 5.211 -12.597 -2.979 1.00 90.81 107 VAL A O 1
ATOM 881 N N . ARG A 1 108 ? 5.595 -10.773 -1.723 1.00 88.94 108 ARG A N 1
ATOM 882 C CA . ARG A 1 108 ? 6.535 -11.439 -0.817 1.00 88.94 108 ARG A CA 1
ATOM 883 C C . ARG A 1 108 ? 5.796 -12.459 0.053 1.00 88.94 108 ARG A C 1
ATOM 885 O O . ARG A 1 108 ? 4.709 -12.188 0.553 1.00 88.94 108 ARG A O 1
ATOM 892 N N . VAL A 1 109 ? 6.411 -13.616 0.286 1.00 89.75 109 VAL A N 1
ATOM 893 C CA . VAL A 1 109 ? 5.950 -14.546 1.324 1.00 89.75 109 VAL A CA 1
ATOM 894 C C . VAL A 1 109 ? 6.373 -13.999 2.683 1.00 89.75 109 VAL A C 1
ATOM 896 O O . VAL A 1 109 ? 7.557 -13.758 2.905 1.00 89.75 109 VAL A O 1
ATOM 899 N N . ALA A 1 110 ? 5.418 -13.827 3.591 1.00 93.00 110 ALA A N 1
ATOM 900 C CA . ALA A 1 110 ? 5.681 -13.379 4.951 1.00 93.00 110 ALA A CA 1
ATOM 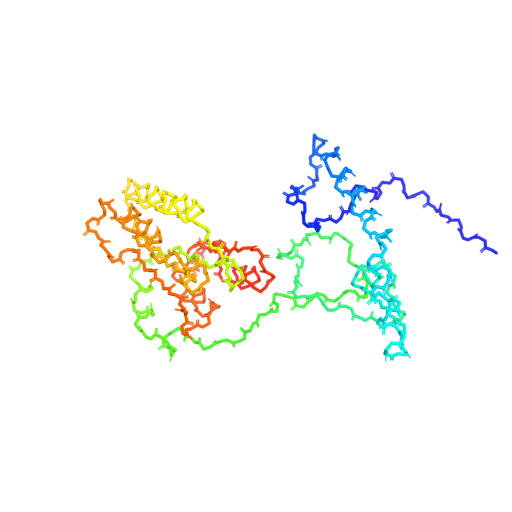901 C C . ALA A 1 110 ? 5.011 -14.300 5.975 1.00 93.00 110 ALA A C 1
ATOM 903 O O . ALA A 1 110 ? 3.996 -14.951 5.690 1.00 93.00 110 ALA A O 1
ATOM 904 N N . LYS A 1 111 ? 5.608 -14.349 7.169 1.00 94.50 111 LYS A N 1
ATOM 905 C CA . LYS A 1 111 ? 5.072 -15.085 8.315 1.00 94.50 111 LYS A CA 1
ATOM 906 C C . LYS A 1 111 ? 3.756 -14.454 8.789 1.00 94.50 111 LYS A C 1
ATOM 908 O O . LYS A 1 111 ? 3.595 -13.245 8.624 1.00 94.50 111 LYS A O 1
ATOM 913 N N . PRO A 1 112 ? 2.816 -15.227 9.354 1.00 93.62 112 PRO A N 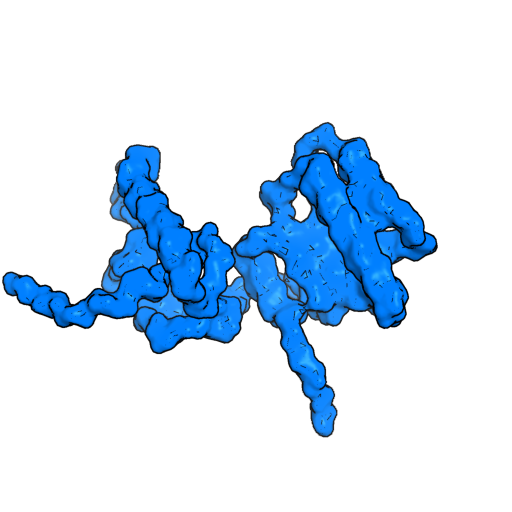1
ATOM 914 C CA . PRO A 1 112 ? 1.611 -14.685 9.980 1.00 93.62 112 PRO A CA 1
ATOM 915 C C . PRO A 1 112 ? 1.932 -13.610 11.023 1.00 93.62 112 PRO A C 1
ATOM 917 O O . PRO A 1 112 ? 2.984 -13.659 11.665 1.00 93.62 112 PRO A O 1
ATOM 920 N N . VAL A 1 113 ? 1.011 -12.661 11.217 1.00 95.62 113 VAL A N 1
ATOM 921 C CA . VAL A 1 113 ? 1.193 -11.588 12.207 1.00 95.62 113 VAL A CA 1
ATOM 922 C C . VAL A 1 113 ? 1.344 -12.158 13.619 1.00 95.62 113 VAL A C 1
ATOM 924 O O . VAL A 1 113 ? 2.156 -11.654 14.382 1.00 95.62 113 VAL A O 1
ATOM 927 N N . GLU A 1 114 ? 0.670 -13.268 13.932 1.00 95.62 114 GLU A N 1
ATOM 928 C CA . GLU A 1 114 ? 0.763 -13.981 15.211 1.00 95.62 114 GLU A CA 1
ATOM 929 C C . GLU A 1 114 ? 2.181 -14.437 15.565 1.00 95.62 114 GLU A C 1
ATOM 931 O O . GLU A 1 114 ? 2.505 -14.537 16.742 1.00 95.62 114 GLU A O 1
ATOM 936 N N . GLU A 1 115 ? 3.017 -14.737 14.569 1.00 95.38 115 GLU A N 1
ATOM 937 C CA . GLU A 1 115 ? 4.388 -15.201 14.802 1.00 95.38 115 GLU A CA 1
ATOM 938 C C . GLU A 1 115 ? 5.375 -14.045 14.977 1.00 95.38 115 GLU A C 1
ATOM 940 O O . GLU A 1 115 ? 6.401 -14.202 15.633 1.00 95.38 115 GLU A O 1
ATOM 945 N N . THR A 1 116 ? 5.098 -12.899 14.352 1.00 94.44 116 THR A N 1
ATOM 946 C CA . THR A 1 116 ? 6.019 -11.752 14.321 1.00 94.44 116 THR A CA 1
ATOM 947 C C . THR A 1 116 ? 5.662 -10.667 15.330 1.00 94.44 116 THR A C 1
ATOM 949 O O . THR A 1 116 ? 6.552 -9.996 15.833 1.00 94.44 116 THR A O 1
ATOM 952 N N . ASP A 1 117 ? 4.369 -10.478 15.600 1.00 95.69 117 ASP A N 1
ATOM 953 C CA . ASP A 1 117 ? 3.835 -9.456 16.502 1.00 95.69 117 ASP A CA 1
ATOM 954 C C . ASP A 1 117 ? 2.493 -9.942 17.104 1.00 95.69 117 ASP A C 1
ATOM 956 O O . ASP A 1 117 ? 1.408 -9.582 16.623 1.00 95.69 117 ASP A O 1
ATOM 960 N N . PRO A 1 118 ? 2.543 -10.809 18.138 1.00 95.44 118 PRO A N 1
ATOM 961 C CA . PRO A 1 118 ? 1.349 -11.361 18.781 1.00 95.44 118 PRO A CA 1
ATOM 962 C C . PRO A 1 118 ? 0.416 -10.289 19.360 1.00 95.44 118 PRO A C 1
ATOM 964 O O . PRO A 1 118 ? -0.806 -10.448 19.329 1.00 95.44 118 PRO A O 1
ATOM 967 N N . ASP A 1 119 ? 0.975 -9.181 19.851 1.00 94.81 119 ASP A N 1
ATOM 968 C CA . ASP A 1 119 ? 0.211 -8.083 20.446 1.00 94.81 119 ASP A CA 1
ATOM 969 C C . ASP A 1 119 ? -0.576 -7.317 19.382 1.00 94.81 119 ASP A C 1
ATOM 971 O O . ASP A 1 119 ? -1.742 -6.958 19.585 1.00 94.81 119 ASP A O 1
ATOM 975 N N . LEU A 1 120 ? 0.030 -7.068 18.217 1.00 94.94 120 LEU A N 1
ATOM 976 C CA . LEU A 1 120 ? -0.686 -6.519 17.072 1.00 94.94 120 LEU A CA 1
ATOM 977 C C . LEU A 1 120 ? -1.733 -7.499 16.550 1.00 94.94 120 LEU A C 1
ATOM 979 O O . LEU A 1 120 ? -2.845 -7.072 16.251 1.00 94.94 120 LEU A O 1
ATOM 983 N N . ALA A 1 121 ? -1.428 -8.797 16.497 1.00 95.31 121 ALA A N 1
ATOM 984 C CA . ALA A 1 121 ? -2.395 -9.816 16.098 1.00 95.31 121 ALA A CA 1
ATOM 985 C C . ALA A 1 121 ? -3.633 -9.820 17.015 1.00 95.31 121 ALA A C 1
ATOM 987 O O . ALA A 1 121 ? -4.768 -9.846 16.535 1.00 95.31 121 ALA A O 1
ATOM 988 N N . ALA A 1 122 ? -3.428 -9.748 18.334 1.00 95.25 122 ALA A N 1
ATOM 989 C CA . ALA A 1 122 ? -4.505 -9.679 19.318 1.00 95.25 122 ALA A CA 1
ATOM 990 C C . ALA A 1 122 ? -5.325 -8.387 19.194 1.00 95.25 122 ALA A C 1
ATOM 992 O O . ALA A 1 122 ? -6.545 -8.416 19.345 1.00 95.25 122 ALA A O 1
ATOM 993 N N . TRP A 1 123 ? -4.674 -7.259 18.895 1.00 94.75 123 TRP A N 1
ATOM 994 C CA . TRP A 1 123 ? -5.355 -5.987 18.658 1.00 94.75 123 TRP A CA 1
ATOM 995 C C . TRP A 1 123 ? -6.169 -6.001 17.353 1.00 94.75 123 TRP A C 1
ATOM 997 O O . TRP A 1 123 ? -7.330 -5.598 17.355 1.00 94.75 123 TRP A O 1
ATOM 1007 N N . LEU A 1 124 ? -5.621 -6.541 16.256 1.00 95.19 124 LEU A N 1
ATOM 1008 C CA . LEU A 1 124 ? -6.307 -6.661 14.960 1.00 95.19 124 LEU A CA 1
ATOM 1009 C C . LEU A 1 124 ? -7.592 -7.493 15.053 1.00 95.19 124 LEU A C 1
ATOM 1011 O O . LEU A 1 124 ? -8.590 -7.135 14.439 1.00 95.19 124 LEU A O 1
ATOM 1015 N N . LYS A 1 125 ? -7.596 -8.556 15.865 1.00 95.00 125 LYS A N 1
ATOM 1016 C CA . LYS A 1 125 ? -8.760 -9.443 16.053 1.00 95.00 125 LYS A CA 1
ATOM 1017 C C . LYS A 1 125 ? -9.946 -8.790 16.762 1.00 95.00 125 LYS A C 1
ATOM 1019 O O . LYS A 1 125 ? -11.028 -9.370 16.776 1.00 95.00 125 LYS A O 1
ATOM 1024 N N . ARG A 1 126 ? -9.771 -7.614 17.374 1.00 93.31 126 ARG A N 1
ATOM 1025 C CA . ARG A 1 126 ? -10.846 -6.959 18.131 1.00 93.31 126 ARG A CA 1
ATOM 1026 C C . ARG A 1 126 ? -11.952 -6.449 17.216 1.00 93.31 126 ARG A C 1
ATOM 1028 O O . ARG A 1 126 ? -13.118 -6.536 17.593 1.00 93.31 126 ARG A O 1
ATOM 1035 N N . ARG A 1 127 ? -11.594 -5.869 16.063 1.00 93.00 127 ARG A N 1
ATOM 1036 C CA . ARG A 1 127 ? -12.527 -5.144 15.187 1.00 93.00 127 ARG A CA 1
ATOM 1037 C C . ARG A 1 127 ? -12.050 -5.108 13.727 1.00 93.00 127 ARG A C 1
ATOM 1039 O O . ARG A 1 127 ? -10.841 -5.076 13.479 1.00 93.00 127 ARG A O 1
ATOM 1046 N N . PRO A 1 128 ? -12.978 -4.996 12.758 1.00 94.69 128 PRO A N 1
ATOM 1047 C CA . PRO A 1 128 ? -12.665 -4.570 11.399 1.00 94.69 128 PRO A CA 1
ATOM 1048 C C . PRO A 1 128 ? -11.752 -3.338 11.375 1.00 94.69 128 PRO A C 1
ATOM 1050 O O . PRO A 1 128 ? -12.036 -2.319 12.004 1.00 94.69 128 PRO A O 1
ATOM 1053 N N . THR A 1 129 ? -10.638 -3.442 10.659 1.00 95.25 129 THR A N 1
ATOM 1054 C CA . THR A 1 129 ? -9.534 -2.483 10.710 1.00 95.25 129 THR A CA 1
ATOM 1055 C C . THR A 1 129 ? -9.359 -1.762 9.377 1.00 95.25 129 THR A C 1
ATOM 1057 O O . THR A 1 129 ? -9.261 -2.389 8.320 1.00 95.25 129 THR A O 1
ATOM 1060 N N . VAL A 1 130 ? -9.246 -0.437 9.421 1.00 95.56 130 VAL A N 1
ATOM 1061 C CA . VAL A 1 130 ? -8.692 0.361 8.323 1.00 95.56 130 VAL A CA 1
ATOM 1062 C C . VAL A 1 130 ? -7.189 0.486 8.534 1.00 95.56 130 VAL A C 1
ATOM 1064 O O . VAL A 1 130 ? -6.738 0.977 9.568 1.00 95.56 130 VAL A O 1
ATOM 1067 N N . PHE A 1 131 ? -6.405 0.025 7.563 1.00 95.44 131 PHE A N 1
ATOM 1068 C CA . PHE A 1 131 ? -4.950 0.062 7.619 1.00 95.44 131 PHE A CA 1
ATOM 1069 C C . PHE A 1 131 ? -4.400 1.187 6.744 1.00 95.44 131 PHE A C 1
ATOM 1071 O O . PHE A 1 131 ? -4.522 1.148 5.520 1.00 95.44 131 PHE A O 1
ATOM 1078 N N . ILE A 1 132 ? -3.768 2.175 7.372 1.00 92.94 132 ILE A N 1
ATOM 1079 C CA . ILE A 1 132 ? -3.156 3.331 6.720 1.00 92.94 132 ILE A CA 1
ATOM 1080 C C . ILE A 1 132 ? -1.636 3.155 6.732 1.00 92.94 132 ILE A C 1
ATOM 1082 O O . ILE A 1 132 ? -0.994 3.226 7.782 1.00 92.94 132 ILE A O 1
ATOM 1086 N N . ASN A 1 133 ? -1.054 2.933 5.554 1.00 91.50 133 ASN A N 1
ATOM 1087 C CA . ASN A 1 133 ? 0.386 2.802 5.360 1.00 91.50 133 ASN A CA 1
ATOM 1088 C C . ASN A 1 133 ? 0.812 3.446 4.037 1.00 91.50 133 ASN A C 1
ATOM 1090 O O . ASN A 1 133 ? 0.679 2.870 2.956 1.00 91.50 133 ASN A O 1
ATOM 1094 N N . LEU A 1 134 ? 1.385 4.642 4.134 1.00 87.00 134 LEU A N 1
ATOM 1095 C CA . LEU A 1 134 ? 1.801 5.437 2.980 1.00 87.00 134 LEU A CA 1
ATOM 1096 C C . LEU A 1 134 ? 3.254 5.164 2.557 1.00 87.00 134 LEU A C 1
ATOM 1098 O O . LEU A 1 134 ? 3.804 5.874 1.725 1.00 87.00 134 LEU A O 1
ATOM 1102 N N . GLY A 1 135 ? 3.859 4.080 3.047 1.00 81.56 135 GLY A N 1
ATOM 1103 C CA . GLY A 1 135 ? 5.217 3.678 2.690 1.00 81.56 135 GLY A CA 1
ATOM 1104 C C . GLY A 1 135 ? 6.295 4.374 3.523 1.00 81.56 135 GLY A C 1
ATOM 1105 O O . GLY A 1 135 ? 6.017 5.076 4.489 1.00 81.56 135 GLY A O 1
ATOM 1106 N N . SER A 1 136 ? 7.558 4.120 3.185 1.00 74.44 136 SER A N 1
ATOM 1107 C CA . SER A 1 136 ? 8.729 4.667 3.889 1.00 74.44 136 SER A CA 1
ATOM 1108 C C . SER A 1 136 ? 9.114 6.078 3.441 1.00 74.44 136 SER A C 1
ATOM 1110 O O . SER A 1 136 ? 9.757 6.796 4.200 1.00 74.44 136 SER A O 1
ATOM 1112 N N . HIS A 1 137 ? 8.751 6.458 2.213 1.00 71.44 137 HIS A N 1
ATOM 1113 C CA . HIS A 1 137 ? 9.202 7.697 1.571 1.00 71.44 137 HIS A CA 1
ATOM 1114 C C . HIS A 1 137 ? 8.216 8.861 1.700 1.00 71.44 137 HIS A C 1
ATOM 1116 O O . HIS A 1 137 ? 8.579 9.993 1.389 1.00 71.44 137 HIS A O 1
ATOM 1122 N N . VAL A 1 138 ? 6.981 8.602 2.137 1.00 70.75 138 VAL A N 1
ATOM 1123 C CA . VAL A 1 138 ? 6.001 9.666 2.362 1.00 70.75 138 VAL A CA 1
ATOM 1124 C C . VAL A 1 138 ? 6.281 10.304 3.713 1.00 70.75 138 VAL A C 1
ATOM 1126 O O . VAL A 1 138 ? 6.161 9.668 4.759 1.00 70.75 138 VAL A O 1
ATOM 1129 N N . ILE A 1 139 ? 6.668 11.574 3.662 1.00 68.62 139 ILE A N 1
ATOM 1130 C CA . ILE A 1 139 ? 6.868 12.419 4.830 1.00 68.62 139 ILE A CA 1
ATOM 1131 C C . ILE A 1 139 ? 5.640 13.311 4.956 1.00 68.62 139 ILE A C 1
ATOM 1133 O O . ILE A 1 139 ? 5.317 14.057 4.033 1.00 68.62 139 ILE A O 1
ATOM 1137 N N . HIS A 1 140 ? 4.952 13.220 6.089 1.00 66.75 140 HIS A N 1
ATOM 1138 C CA . HIS A 1 140 ? 3.812 14.079 6.368 1.00 66.75 140 HIS A CA 1
ATOM 1139 C C . HIS A 1 140 ? 4.281 15.418 6.920 1.00 66.75 140 HIS A C 1
ATOM 1141 O O . HIS A 1 140 ? 4.927 15.469 7.968 1.00 66.75 140 HIS A O 1
ATOM 1147 N N . ASP A 1 141 ? 3.903 16.504 6.251 1.00 72.69 141 ASP A N 1
ATOM 1148 C CA . ASP A 1 141 ? 3.935 17.815 6.884 1.00 72.69 141 ASP A CA 1
ATOM 1149 C C . ASP A 1 141 ? 2.770 17.965 7.887 1.00 72.69 141 ASP A C 1
ATOM 1151 O O . ASP A 1 141 ? 1.876 17.113 7.997 1.00 72.69 141 ASP A O 1
ATOM 1155 N N . LYS A 1 142 ? 2.788 19.051 8.665 1.00 72.12 142 LYS A N 1
ATOM 1156 C CA . LYS A 1 142 ? 1.751 19.341 9.669 1.00 72.12 142 LYS A CA 1
ATOM 1157 C C . LYS A 1 142 ? 0.344 19.389 9.075 1.00 72.12 142 LYS A C 1
ATOM 1159 O O . LYS A 1 142 ? -0.583 18.868 9.692 1.00 72.12 142 LYS A O 1
ATOM 1164 N N . ASN A 1 143 ? 0.190 19.979 7.892 1.00 77.12 143 ASN A N 1
ATOM 1165 C CA . ASN A 1 143 ? -1.116 20.163 7.265 1.00 77.12 143 ASN A CA 1
ATOM 1166 C C . ASN A 1 143 ? -1.680 18.817 6.804 1.00 77.12 143 ASN A C 1
ATOM 1168 O O . ASN A 1 143 ? -2.787 18.456 7.187 1.00 77.12 143 ASN A O 1
ATOM 1172 N N . ALA A 1 144 ? -0.891 18.027 6.075 1.00 76.69 144 ALA A N 1
ATOM 1173 C CA . ALA A 1 144 ? -1.272 16.692 5.630 1.00 76.69 144 ALA A CA 1
ATOM 1174 C C . ALA A 1 144 ? -1.600 15.765 6.808 1.00 76.69 144 ALA A C 1
ATOM 1176 O O . ALA A 1 144 ? -2.536 14.971 6.723 1.00 76.69 144 ALA A O 1
ATOM 1177 N N . THR A 1 145 ? -0.857 15.878 7.915 1.00 77.50 145 THR A N 1
ATOM 1178 C CA . THR A 1 145 ? -1.159 15.123 9.140 1.00 77.50 145 THR A CA 1
ATOM 1179 C C . THR A 1 145 ? -2.501 15.555 9.736 1.00 77.50 145 THR A C 1
ATOM 1181 O O . THR A 1 145 ? -3.312 14.699 10.073 1.00 77.50 145 THR A O 1
ATOM 1184 N N . SER A 1 146 ? -2.760 16.863 9.835 1.00 79.00 146 SER A N 1
ATOM 1185 C CA . SER A 1 146 ? -4.018 17.409 10.363 1.00 79.00 146 SER A CA 1
ATOM 1186 C C . SER A 1 146 ? -5.233 16.982 9.536 1.00 79.00 146 SER A C 1
ATOM 1188 O O . SER A 1 146 ? -6.230 16.531 10.097 1.00 79.00 146 SER A O 1
ATOM 1190 N N . GLU A 1 147 ? -5.143 17.070 8.209 1.00 84.56 147 GLU A N 1
ATOM 1191 C CA . GLU A 1 147 ? -6.225 16.666 7.303 1.00 84.56 147 GLU A CA 1
ATOM 1192 C C . GLU A 1 147 ? -6.512 15.164 7.397 1.00 84.56 147 GLU A C 1
ATOM 1194 O O . GLU A 1 147 ? -7.666 14.745 7.501 1.00 84.56 147 GLU A O 1
ATOM 1199 N N . LEU A 1 148 ? -5.465 14.332 7.426 1.00 84.12 148 LEU A N 1
ATOM 1200 C CA . LEU A 1 148 ? -5.634 12.887 7.568 1.00 84.12 148 LEU A CA 1
ATOM 1201 C C . LEU A 1 148 ? -6.214 12.519 8.941 1.00 84.12 148 LEU A C 1
ATOM 1203 O O . LEU A 1 148 ? -7.092 11.662 9.027 1.00 84.12 148 LEU A O 1
ATOM 1207 N N . SER A 1 149 ? -5.794 13.210 10.001 1.00 82.88 149 SER A N 1
ATOM 1208 C CA . SER A 1 149 ? -6.381 13.095 11.337 1.00 82.88 149 SER A CA 1
ATOM 1209 C C . SER A 1 149 ? -7.872 13.449 11.358 1.00 82.88 149 SER A C 1
ATOM 1211 O O . SER A 1 149 ? -8.670 12.699 11.922 1.00 82.88 149 SER A O 1
ATOM 1213 N N . ALA A 1 150 ? -8.271 14.550 10.716 1.00 84.62 150 ALA A N 1
ATOM 1214 C CA . ALA A 1 150 ? -9.673 14.953 10.607 1.00 84.62 150 ALA A CA 1
ATOM 1215 C C . ALA A 1 150 ? -10.506 13.939 9.801 1.00 84.62 150 ALA A C 1
ATOM 1217 O O . ALA A 1 150 ? -11.653 13.642 10.154 1.00 84.62 150 ALA A O 1
ATOM 1218 N N . ALA A 1 151 ? -9.919 13.351 8.755 1.00 88.06 151 ALA A N 1
ATOM 1219 C CA . ALA A 1 151 ? -10.549 12.285 7.982 1.00 88.06 151 ALA A CA 1
ATOM 1220 C C . ALA A 1 151 ? -10.748 11.006 8.813 1.00 88.06 151 ALA A C 1
ATOM 1222 O O . ALA A 1 151 ? -11.825 10.413 8.771 1.00 88.06 151 ALA A O 1
ATOM 1223 N N . VAL A 1 152 ? -9.750 10.605 9.611 1.00 88.50 152 VAL A N 1
ATOM 1224 C CA . VAL A 1 152 ? -9.855 9.462 10.538 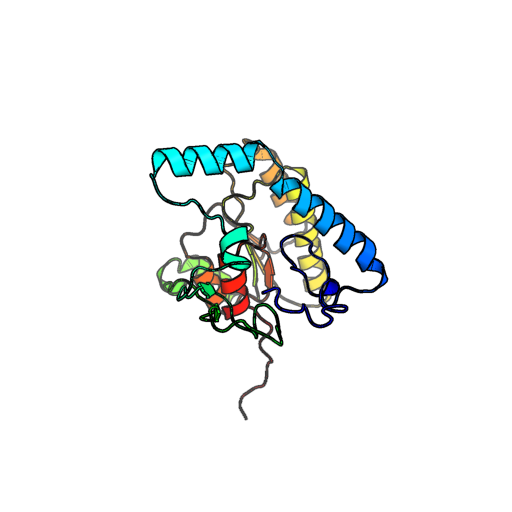1.00 88.50 152 VAL A CA 1
ATOM 1225 C C . VAL A 1 152 ? -10.932 9.707 11.594 1.00 88.50 152 VAL A C 1
ATOM 1227 O O . VAL A 1 152 ? -11.745 8.821 11.847 1.00 88.50 152 VAL A O 1
ATOM 1230 N N . HIS A 1 153 ? -10.987 10.911 12.167 1.00 86.06 153 HIS A N 1
ATOM 1231 C CA . HIS A 1 153 ? -12.034 11.285 13.116 1.00 86.06 153 HIS A CA 1
ATOM 1232 C C . HIS A 1 153 ? -13.429 11.165 12.485 1.00 86.06 153 HIS A C 1
ATOM 1234 O O . HIS A 1 153 ? -14.316 10.515 13.035 1.00 86.06 153 HIS A O 1
ATOM 1240 N N . SER A 1 154 ? -13.607 11.733 11.290 1.00 89.38 154 SER A N 1
ATOM 1241 C CA . SER A 1 154 ? -14.879 11.682 10.559 1.00 89.38 154 SER A CA 1
ATOM 1242 C C . SER A 1 154 ? -15.298 10.246 10.230 1.00 89.38 154 SER A C 1
ATOM 1244 O O . SER A 1 154 ? -16.462 9.889 10.390 1.00 89.38 154 SER A O 1
ATOM 1246 N N . LEU A 1 155 ? -14.348 9.395 9.823 1.00 90.25 155 LEU A N 1
ATOM 1247 C CA . LEU A 1 155 ? -14.586 7.973 9.573 1.00 90.25 155 LEU A CA 1
ATOM 1248 C C . LEU A 1 155 ? -15.141 7.262 10.816 1.00 90.25 155 LEU A C 1
ATOM 1250 O O . LEU A 1 155 ? -16.107 6.506 10.713 1.00 90.25 155 LEU A O 1
ATOM 1254 N N . LEU A 1 156 ? -14.532 7.483 11.982 1.00 88.81 156 LEU A N 1
ATOM 1255 C CA . LEU A 1 156 ? -14.948 6.836 13.227 1.00 88.81 156 LEU A CA 1
ATOM 1256 C C . LEU A 1 156 ? -16.295 7.357 13.737 1.00 88.81 156 LEU A C 1
ATOM 1258 O O . LEU A 1 156 ? -17.099 6.568 14.240 1.00 88.81 156 LEU A O 1
ATOM 1262 N N . ASP A 1 157 ? -16.574 8.649 13.567 1.00 88.44 157 ASP A N 1
ATOM 1263 C CA . ASP A 1 157 ? -17.874 9.234 13.896 1.00 88.44 157 ASP A CA 1
ATOM 1264 C C . ASP A 1 157 ? -18.998 8.663 13.025 1.00 88.44 157 ASP A C 1
ATOM 1266 O O . ASP A 1 157 ? -20.051 8.285 13.546 1.00 88.44 157 ASP A O 1
ATOM 1270 N N . GLU A 1 158 ? -18.785 8.552 11.712 1.00 90.94 158 GLU A N 1
ATOM 1271 C CA . GLU A 1 158 ? -19.763 7.938 10.807 1.00 90.94 158 GLU A CA 1
ATOM 1272 C C . GLU A 1 158 ? -19.953 6.447 11.107 1.00 90.94 158 GLU A C 1
ATOM 1274 O O . GLU A 1 158 ? -21.090 5.973 11.178 1.00 90.94 158 GLU A O 1
ATOM 1279 N N . ALA A 1 159 ? -18.870 5.715 11.392 1.00 89.75 159 ALA A N 1
ATOM 1280 C CA . ALA A 1 159 ? -18.953 4.326 11.836 1.00 89.75 159 ALA A CA 1
ATOM 1281 C C . ALA A 1 159 ? -19.792 4.196 13.119 1.00 89.75 159 ALA A C 1
ATOM 1283 O O . ALA A 1 159 ? -20.678 3.344 13.198 1.00 89.75 159 ALA A O 1
ATOM 1284 N N . ARG A 1 160 ? -19.599 5.091 14.099 1.00 87.88 160 ARG A N 1
ATOM 1285 C CA . ARG A 1 160 ? -20.392 5.120 15.338 1.00 87.88 160 ARG A CA 1
ATOM 1286 C C . ARG A 1 160 ? -21.871 5.385 15.060 1.00 87.88 160 ARG A C 1
ATOM 1288 O O . ARG A 1 160 ? -22.718 4.673 15.599 1.00 87.88 160 ARG A O 1
ATOM 1295 N N . LYS A 1 161 ? -22.198 6.373 14.218 1.00 91.31 161 LYS A N 1
ATOM 1296 C CA . LYS A 1 161 ? -23.589 6.665 13.812 1.00 91.31 161 LYS A CA 1
ATOM 1297 C C . LYS A 1 161 ? -24.240 5.452 13.145 1.00 91.31 161 LYS A C 1
ATOM 1299 O O . LYS A 1 161 ? -25.398 5.146 13.424 1.00 91.31 161 LYS A O 1
ATOM 1304 N N . ALA A 1 162 ? -23.474 4.721 12.337 1.00 92.94 162 ALA A N 1
ATOM 1305 C CA . ALA A 1 162 ? -23.890 3.478 11.695 1.00 92.94 162 ALA A CA 1
ATOM 1306 C C . ALA A 1 162 ? -23.875 2.246 12.626 1.00 92.94 162 ALA A C 1
ATOM 1308 O O . ALA A 1 162 ? -24.205 1.149 12.178 1.00 92.94 162 ALA A O 1
ATOM 1309 N N . LYS A 1 163 ? -23.515 2.400 13.912 1.00 91.00 163 LYS A N 1
ATOM 1310 C CA . LYS A 1 163 ? -23.344 1.310 14.893 1.00 91.00 163 LYS A CA 1
ATOM 1311 C C . LYS A 1 163 ? -22.339 0.241 14.440 1.00 91.00 163 LYS A C 1
ATOM 1313 O O . LYS A 1 163 ? -22.508 -0.944 14.719 1.00 91.00 163 LYS A O 1
ATOM 1318 N N . GLN A 1 164 ? -21.299 0.667 13.732 1.00 90.31 164 GLN A N 1
ATOM 1319 C CA . GLN A 1 164 ? -20.188 -0.164 13.294 1.00 90.31 164 GLN A CA 1
ATOM 1320 C C . GLN A 1 164 ? -18.980 0.028 14.212 1.00 90.31 164 GLN A C 1
ATOM 1322 O O . GLN A 1 164 ? -18.556 1.141 14.520 1.00 90.31 164 GLN A O 1
ATOM 1327 N N . GLU A 1 165 ? -18.391 -1.089 14.617 1.00 89.19 165 GLU A N 1
ATOM 1328 C CA . GLU A 1 165 ? -17.198 -1.127 15.453 1.00 89.19 165 GLU A CA 1
ATOM 1329 C C . GLU A 1 165 ? -15.960 -1.231 14.559 1.00 89.19 165 GLU A C 1
ATOM 1331 O O . GLU A 1 165 ? -15.488 -2.326 14.282 1.00 89.19 165 GLU A O 1
ATOM 1336 N N . ILE A 1 166 ? -15.459 -0.093 14.069 1.00 91.62 166 ILE A N 1
ATOM 1337 C CA . ILE A 1 166 ? -14.246 -0.015 13.236 1.00 91.62 166 ILE A CA 1
ATOM 1338 C C . ILE A 1 166 ? -13.065 0.484 14.078 1.00 91.62 166 ILE A C 1
ATOM 1340 O O . ILE A 1 166 ? -13.236 1.320 14.968 1.00 91.62 166 ILE A O 1
ATOM 1344 N N . GLN A 1 167 ? -11.867 -0.015 13.776 1.00 93.38 167 GLN A N 1
ATOM 1345 C CA . GLN A 1 167 ? -10.599 0.490 14.306 1.00 93.38 167 GLN A CA 1
ATOM 1346 C C . GLN A 1 167 ? -9.634 0.896 13.183 1.00 93.38 167 GLN A C 1
ATOM 1348 O O . GLN A 1 167 ? -9.811 0.521 12.024 1.00 93.38 167 GLN A O 1
ATOM 1353 N N . VAL A 1 168 ? -8.608 1.675 13.515 1.00 93.06 168 VAL A N 1
ATOM 1354 C CA . VAL A 1 168 ? -7.648 2.242 12.563 1.00 93.06 168 VAL A CA 1
ATOM 1355 C C . VAL A 1 168 ? -6.226 1.937 13.014 1.00 93.06 168 VAL A C 1
ATOM 1357 O O . VAL A 1 168 ? -5.815 2.332 14.104 1.00 93.06 168 VAL A O 1
ATOM 1360 N N . LEU A 1 169 ? -5.467 1.249 12.161 1.00 93.88 169 LEU A N 1
ATOM 1361 C CA . LEU A 1 169 ? -4.024 1.079 12.309 1.00 93.88 169 LEU A CA 1
ATOM 1362 C C . LEU A 1 169 ? -3.326 2.041 11.359 1.00 93.88 169 LEU A C 1
ATOM 1364 O O . LEU A 1 169 ? -3.468 1.915 10.144 1.00 93.88 169 LEU A O 1
ATOM 1368 N N . TRP A 1 170 ? -2.546 2.971 11.894 1.00 91.00 170 TRP A N 1
ATOM 1369 C CA . TRP A 1 170 ? -1.861 3.981 11.100 1.00 91.00 170 TRP A CA 1
ATOM 1370 C C . TRP A 1 170 ? -0.353 3.935 11.341 1.00 91.00 170 TRP A C 1
ATOM 1372 O O . TRP A 1 170 ? 0.133 4.228 12.432 1.00 91.00 170 TRP A O 1
ATOM 1382 N N . LYS A 1 171 ? 0.400 3.570 10.299 1.00 89.56 171 LYS A N 1
ATOM 1383 C CA . LYS A 1 171 ? 1.858 3.693 10.281 1.00 89.56 171 LYS A CA 1
ATOM 1384 C C . LYS A 1 171 ? 2.246 5.106 9.839 1.00 89.56 171 LYS A C 1
ATOM 1386 O O . LYS A 1 171 ? 1.957 5.491 8.706 1.00 89.56 171 LYS A O 1
ATOM 1391 N N . MET A 1 172 ? 2.936 5.847 10.700 1.00 80.31 172 MET A N 1
ATOM 1392 C CA . MET A 1 172 ? 3.389 7.215 10.443 1.00 80.31 172 MET A CA 1
ATOM 1393 C C . MET A 1 172 ? 4.856 7.363 10.840 1.00 80.31 172 MET A C 1
ATOM 1395 O O . MET A 1 172 ? 5.178 7.218 12.011 1.00 80.31 172 MET A O 1
ATOM 1399 N N . ASN A 1 173 ? 5.725 7.693 9.883 1.00 72.12 173 ASN A N 1
ATOM 1400 C CA . ASN A 1 173 ? 7.153 7.891 10.137 1.00 72.12 173 ASN A CA 1
ATOM 1401 C C . ASN A 1 173 ? 7.381 9.157 10.986 1.00 72.12 173 ASN A C 1
ATOM 1403 O O . ASN A 1 173 ? 7.176 10.276 10.512 1.00 72.12 173 ASN A O 1
ATOM 1407 N N . LYS A 1 174 ? 7.800 8.972 12.239 1.00 63.66 174 LYS A N 1
ATOM 1408 C CA . LYS A 1 174 ? 8.060 10.027 13.229 1.00 63.66 174 LYS A CA 1
ATOM 1409 C C . LYS A 1 174 ? 9.416 10.699 13.016 1.00 63.66 174 LYS A C 1
ATOM 1411 O O . LYS A 1 174 ? 9.611 11.837 13.431 1.00 63.66 174 LYS A O 1
ATOM 1416 N N . SER A 1 175 ? 10.363 10.007 12.379 1.00 54.06 175 SER A N 1
ATOM 1417 C CA . SER A 1 175 ? 11.766 10.436 12.292 1.00 54.06 175 SER A CA 1
ATOM 1418 C C . SER A 1 175 ? 12.051 11.369 11.112 1.00 54.06 175 SER A C 1
ATOM 1420 O O . SER A 1 175 ? 13.068 12.062 11.092 1.00 54.06 175 SER A O 1
ATOM 1422 N N . ALA A 1 176 ? 11.172 11.407 10.112 1.00 50.19 176 ALA A N 1
ATOM 1423 C CA . ALA A 1 176 ? 11.370 12.213 8.920 1.00 50.19 176 ALA A CA 1
ATOM 1424 C C . ALA A 1 176 ? 10.711 13.593 9.090 1.00 50.19 176 ALA A C 1
ATOM 1426 O O . ALA A 1 176 ? 9.531 13.760 8.813 1.00 50.19 176 ALA A O 1
ATOM 1427 N N . GLY A 1 177 ? 11.466 14.592 9.561 1.00 48.09 177 GLY A N 1
ATOM 1428 C CA . GLY A 1 177 ? 11.055 16.001 9.447 1.00 48.09 177 GLY A CA 1
ATOM 1429 C C . GLY A 1 177 ? 10.995 16.845 10.722 1.00 48.09 177 GLY A C 1
ATOM 1430 O O . GLY A 1 177 ? 10.444 17.938 10.661 1.00 48.09 177 GLY A O 1
ATOM 1431 N N . GLY A 1 178 ? 11.552 16.407 11.858 1.00 48.53 178 GLY A N 1
ATOM 1432 C CA . GLY A 1 178 ? 11.812 17.298 13.006 1.00 48.53 178 GLY A CA 1
ATOM 1433 C C . GLY A 1 178 ? 10.587 18.025 13.584 1.00 48.53 178 GLY A C 1
ATOM 1434 O O . GLY A 1 178 ? 10.724 19.109 14.145 1.00 48.53 178 GLY A O 1
ATOM 1435 N N . GLN A 1 179 ? 9.383 17.466 13.435 1.00 53.41 179 GLN A N 1
ATOM 1436 C CA . GLN A 1 179 ? 8.131 18.079 13.894 1.00 53.41 179 GLN A CA 1
ATOM 1437 C C . GLN A 1 179 ? 7.287 17.106 14.731 1.00 53.41 179 GLN A C 1
ATOM 1439 O O . GLN A 1 179 ? 6.086 16.951 14.509 1.00 53.41 179 GLN A O 1
ATOM 1444 N N . GLU A 1 180 ? 7.908 16.492 15.743 1.00 53.59 180 GLU A N 1
ATOM 1445 C CA . GLU A 1 180 ? 7.234 15.609 16.711 1.00 53.59 180 GLU A CA 1
ATOM 1446 C C . GLU A 1 180 ? 6.012 16.263 17.383 1.00 53.59 180 GLU A C 1
ATOM 1448 O O . GLU A 1 180 ? 5.033 15.595 17.712 1.00 53.59 180 GLU A O 1
ATOM 1453 N N . GLU A 1 181 ? 6.051 17.579 17.587 1.00 51.03 181 GLU A N 1
ATOM 1454 C CA . GLU A 1 181 ? 5.044 18.326 18.346 1.00 51.03 181 GLU A CA 1
ATOM 1455 C C . GLU A 1 181 ? 3.759 18.588 17.539 1.00 51.03 181 GLU A C 1
ATOM 1457 O O . GLU A 1 181 ? 2.650 18.492 18.065 1.00 51.03 181 GLU A O 1
ATOM 1462 N N . GLY A 1 182 ? 3.889 18.822 16.226 1.00 49.94 182 GLY A N 1
ATOM 1463 C CA . GLY A 1 182 ? 2.744 18.991 15.320 1.00 49.94 182 GLY A CA 1
ATOM 1464 C C . GLY A 1 182 ? 1.993 17.684 15.065 1.00 49.94 182 GLY A C 1
ATOM 1465 O O . GLY A 1 182 ? 0.769 17.674 14.965 1.00 49.94 182 GLY A O 1
ATOM 1466 N N . GLN A 1 183 ? 2.720 16.566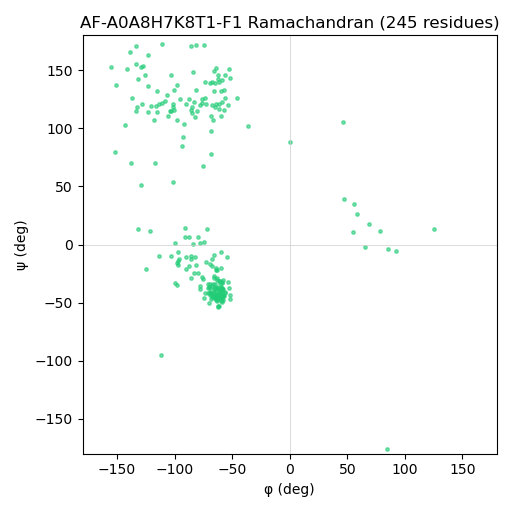 15.041 1.00 53.97 183 GLN A N 1
ATOM 1467 C CA . GLN A 1 183 ? 2.137 15.235 14.898 1.00 53.97 183 GLN A CA 1
ATOM 1468 C C . GLN A 1 183 ? 1.440 14.780 16.188 1.00 53.97 183 GLN A C 1
ATOM 1470 O O . GLN A 1 183 ? 0.316 14.299 16.123 1.00 53.97 183 GLN A O 1
ATOM 1475 N N . LYS A 1 184 ? 2.024 15.011 17.376 1.00 54.22 184 LYS A N 1
ATOM 1476 C CA . LYS A 1 184 ? 1.350 14.754 18.669 1.00 54.22 184 LYS A CA 1
ATOM 1477 C C . LYS A 1 184 ? 0.037 15.542 18.809 1.00 54.22 184 LYS A C 1
ATOM 1479 O O . LYS A 1 184 ? -0.947 15.001 19.307 1.00 54.22 184 LYS A O 1
ATOM 1484 N N . SER A 1 185 ? 0.001 16.783 18.321 1.00 53.56 185 SER A N 1
ATOM 1485 C CA . SER A 1 185 ? -1.208 17.618 18.254 1.00 53.56 185 SER A CA 1
ATOM 1486 C C . SER A 1 185 ? -2.264 17.065 17.286 1.00 53.56 185 SER A C 1
ATOM 1488 O O . SER A 1 185 ? -3.436 16.983 17.656 1.00 53.56 185 SER A O 1
ATOM 1490 N N . ALA A 1 186 ? -1.871 16.629 16.086 1.00 53.53 186 ALA A N 1
ATOM 1491 C CA . ALA A 1 186 ? -2.786 16.032 15.111 1.00 53.53 186 ALA A CA 1
ATOM 1492 C C . ALA A 1 186 ? -3.339 14.674 15.579 1.00 53.53 186 ALA A C 1
ATOM 1494 O O . ALA A 1 186 ? -4.507 14.365 15.346 1.00 53.53 186 ALA A O 1
ATOM 1495 N N . VAL A 1 187 ? -2.528 13.881 16.283 1.00 57.66 187 VAL A N 1
ATOM 1496 C CA . VAL A 1 187 ? -2.942 12.619 16.913 1.00 57.66 187 VAL A CA 1
ATOM 1497 C C . VAL A 1 187 ? -3.908 12.874 18.069 1.00 57.66 187 VAL A C 1
ATOM 1499 O O . VAL A 1 187 ? -4.974 12.273 18.111 1.00 57.66 187 VAL A O 1
ATOM 1502 N N . SER A 1 188 ? -3.594 13.824 18.952 1.00 59.19 188 SER A N 1
ATOM 1503 C CA . SER A 1 188 ? -4.499 14.254 20.026 1.00 59.19 188 SER A CA 1
ATOM 1504 C C . SER A 1 188 ? -5.833 14.774 19.472 1.00 59.19 188 SER A C 1
ATOM 1506 O O . SER A 1 188 ? -6.896 14.435 19.981 1.00 59.19 188 SER A O 1
ATOM 1508 N N . SER A 1 189 ? -5.800 15.505 18.353 1.00 57.69 189 SER A N 1
ATOM 1509 C CA . SER A 1 189 ? -7.002 16.029 17.688 1.00 57.69 189 SER A CA 1
ATOM 1510 C C . SER A 1 189 ? -7.846 14.940 17.016 1.00 57.69 189 SER A C 1
ATOM 1512 O O . SER A 1 189 ? -9.066 15.005 17.101 1.00 57.69 189 SER A O 1
ATOM 1514 N N . ALA A 1 190 ? -7.230 13.917 16.408 1.00 56.34 190 ALA A N 1
ATOM 1515 C CA . ALA A 1 190 ? -7.951 12.748 15.883 1.00 56.34 190 ALA A CA 1
ATOM 1516 C C . ALA A 1 190 ? -8.604 11.908 16.995 1.00 56.34 190 ALA A C 1
ATOM 1518 O O . ALA A 1 190 ? -9.615 11.249 16.762 1.00 56.34 190 ALA A O 1
ATOM 1519 N N . MET A 1 191 ? -8.011 11.918 18.192 1.00 59.81 191 MET A N 1
ATOM 1520 C CA . MET A 1 191 ? -8.467 11.154 19.358 1.00 59.81 191 MET A CA 1
ATOM 1521 C C . MET A 1 191 ? -9.463 11.922 20.242 1.00 59.81 191 MET A C 1
ATOM 1523 O O . MET A 1 191 ? -10.214 11.302 20.997 1.00 59.81 191 MET A O 1
ATOM 1527 N N . ASN A 1 192 ? -9.503 13.255 20.160 1.00 55.78 192 ASN A N 1
ATOM 1528 C CA . ASN A 1 192 ? -10.377 14.082 20.989 1.00 55.78 192 ASN A CA 1
ATOM 1529 C C . ASN A 1 192 ? -11.854 13.712 20.778 1.00 55.78 192 ASN A C 1
ATOM 1531 O O . ASN A 1 192 ? -12.368 13.748 19.667 1.00 55.78 192 ASN A O 1
ATOM 1535 N N . GLY A 1 193 ? -12.542 13.344 21.863 1.00 52.66 193 GLY A N 1
ATOM 1536 C CA . GLY A 1 193 ? -13.968 12.987 21.851 1.00 52.66 193 GLY A CA 1
ATOM 1537 C C . GLY A 1 193 ? -14.271 11.497 21.659 1.00 52.66 193 GLY A C 1
ATOM 1538 O O . GLY A 1 193 ? -15.421 11.085 21.811 1.00 52.66 193 GLY A O 1
ATOM 1539 N N . HIS A 1 194 ? -13.262 10.662 21.400 1.00 55.12 194 HIS A N 1
ATOM 1540 C CA . HIS A 1 194 ? -13.424 9.213 21.389 1.00 55.12 194 HIS A CA 1
ATOM 1541 C C . HIS A 1 194 ? -13.103 8.669 22.785 1.00 55.12 194 HIS A C 1
ATOM 1543 O O . HIS A 1 194 ? -11.946 8.534 23.157 1.00 55.12 194 HIS A O 1
ATOM 1549 N N . ALA A 1 195 ? -14.133 8.314 23.562 1.00 45.16 195 ALA A N 1
ATOM 1550 C CA . ALA A 1 195 ? -13.979 7.662 24.873 1.00 45.16 195 ALA A CA 1
ATOM 1551 C C . ALA A 1 195 ? -13.241 6.302 24.810 1.00 45.16 195 ALA A C 1
ATOM 1553 O O . ALA A 1 195 ? -12.933 5.707 25.838 1.00 45.16 195 ALA A O 1
ATOM 1554 N N . ASP A 1 196 ? -12.958 5.821 23.600 1.00 55.69 196 ASP A N 1
ATOM 1555 C CA . ASP A 1 196 ? -12.446 4.498 23.277 1.00 55.69 196 ASP A CA 1
ATOM 1556 C C . ASP A 1 196 ? -11.049 4.648 22.639 1.00 55.69 196 ASP A C 1
ATOM 1558 O O . ASP A 1 196 ? -10.855 4.447 21.437 1.00 55.69 196 ASP A O 1
ATOM 1562 N N . ASN A 1 197 ? -10.063 5.046 23.457 1.00 60.50 197 ASN A N 1
ATOM 1563 C CA . ASN A 1 197 ? -8.651 5.235 23.068 1.00 60.50 197 ASN A CA 1
ATOM 1564 C C . ASN A 1 197 ? -8.011 3.995 22.404 1.00 60.50 197 ASN A C 1
ATOM 1566 O O . ASN A 1 197 ? -6.921 4.087 21.851 1.00 60.50 197 ASN A O 1
ATOM 1570 N N . ASP A 1 198 ? -8.678 2.840 22.447 1.00 75.12 198 ASP A N 1
ATOM 1571 C CA . ASP A 1 198 ? -8.213 1.569 21.891 1.00 75.12 198 ASP A CA 1
ATOM 1572 C C . ASP A 1 198 ? -8.536 1.382 20.391 1.00 75.12 198 ASP A C 1
ATOM 1574 O O . ASP A 1 198 ? -8.026 0.453 19.763 1.00 75.12 198 ASP A O 1
ATOM 1578 N N . ARG A 1 199 ? -9.362 2.255 19.783 1.00 85.62 199 ARG A N 1
ATOM 1579 C CA . ARG A 1 199 ? -9.754 2.135 18.360 1.00 85.62 199 ARG A CA 1
ATOM 1580 C C . ARG A 1 199 ? -8.727 2.677 17.374 1.00 85.62 199 ARG A C 1
ATOM 1582 O O . ARG A 1 199 ? -8.817 2.360 16.193 1.00 85.62 199 ARG A O 1
ATOM 1589 N N . ILE A 1 200 ? -7.780 3.499 17.812 1.00 87.62 200 ILE A N 1
ATOM 1590 C CA . ILE A 1 200 ? -6.751 4.068 16.937 1.00 87.62 200 ILE A CA 1
ATOM 1591 C C . ILE A 1 200 ? -5.391 3.635 17.463 1.00 87.62 200 ILE A C 1
ATOM 1593 O O . ILE A 1 200 ? -5.010 3.984 18.577 1.00 87.62 200 ILE A O 1
ATOM 1597 N N . ARG A 1 201 ? -4.629 2.911 16.642 1.00 88.50 201 ARG A N 1
ATOM 1598 C CA . ARG A 1 201 ? -3.246 2.543 16.944 1.00 88.50 201 ARG A CA 1
ATOM 1599 C C . ARG A 1 201 ? -2.319 3.203 15.940 1.00 88.50 201 ARG A C 1
ATOM 1601 O O . ARG A 1 201 ? -2.349 2.883 14.754 1.00 88.50 201 ARG A O 1
ATOM 1608 N N . ILE A 1 202 ? -1.486 4.116 16.430 1.00 86.12 202 ILE A N 1
ATOM 1609 C CA . ILE A 1 202 ? -0.499 4.826 15.614 1.00 86.12 202 ILE A CA 1
ATOM 1610 C C . ILE A 1 202 ? 0.889 4.317 15.964 1.00 86.12 202 ILE A C 1
ATOM 1612 O O . ILE A 1 202 ? 1.307 4.358 17.123 1.00 86.12 202 ILE A O 1
ATOM 1616 N N . VAL A 1 203 ? 1.607 3.844 14.955 1.00 86.81 203 VAL A N 1
ATOM 1617 C CA . VAL A 1 203 ? 2.939 3.258 15.103 1.00 86.81 203 VAL A CA 1
ATOM 1618 C C . VAL A 1 203 ? 3.925 3.959 14.184 1.00 86.81 203 VAL A C 1
ATOM 1620 O O . VAL A 1 203 ? 3.573 4.391 13.090 1.00 86.81 203 VAL A O 1
ATOM 1623 N N . ASP A 1 204 ? 5.166 4.080 14.643 1.00 82.50 204 ASP A N 1
ATOM 1624 C CA . ASP A 1 204 ? 6.253 4.622 13.820 1.00 82.50 204 ASP A CA 1
ATOM 1625 C C . ASP A 1 204 ? 6.713 3.600 12.775 1.00 82.50 204 ASP A C 1
ATOM 1627 O O . ASP A 1 204 ? 6.827 3.851 11.572 1.00 82.50 204 ASP A O 1
ATOM 1631 N N . TRP A 1 205 ? 6.883 2.379 13.266 1.00 86.31 205 TRP A N 1
ATOM 1632 C CA . TRP A 1 205 ? 7.370 1.245 12.519 1.00 86.31 205 TRP A CA 1
ATOM 1633 C C . TRP A 1 205 ? 6.501 0.018 12.788 1.00 86.31 205 TRP A C 1
ATOM 1635 O O . TRP A 1 205 ? 5.823 -0.064 13.811 1.00 86.31 205 TRP A O 1
ATOM 1645 N N . LEU A 1 206 ? 6.497 -0.912 11.836 1.00 90.00 206 LEU A N 1
ATOM 1646 C CA . LEU A 1 206 ? 5.811 -2.195 11.945 1.00 90.00 206 LEU A CA 1
ATOM 1647 C C . LEU A 1 206 ? 6.881 -3.281 11.980 1.00 90.00 206 LEU A C 1
ATOM 1649 O O . LEU A 1 206 ? 7.662 -3.387 11.036 1.00 90.00 206 LEU A O 1
ATOM 1653 N N . GLU A 1 207 ? 6.907 -4.068 13.052 1.00 89.94 207 GLU A N 1
ATOM 1654 C CA . GLU A 1 207 ? 7.795 -5.235 13.160 1.00 89.94 207 GLU A CA 1
ATOM 1655 C C . GLU A 1 207 ? 7.369 -6.346 12.193 1.00 89.94 207 GLU A C 1
ATOM 1657 O O . GLU A 1 207 ? 8.191 -7.059 11.620 1.00 89.94 207 GLU A O 1
ATOM 1662 N N . THR A 1 208 ? 6.059 -6.469 11.971 1.00 92.50 208 THR A N 1
ATOM 1663 C CA . THR A 1 208 ? 5.497 -7.381 10.979 1.00 92.50 208 THR A CA 1
ATOM 1664 C C . THR A 1 20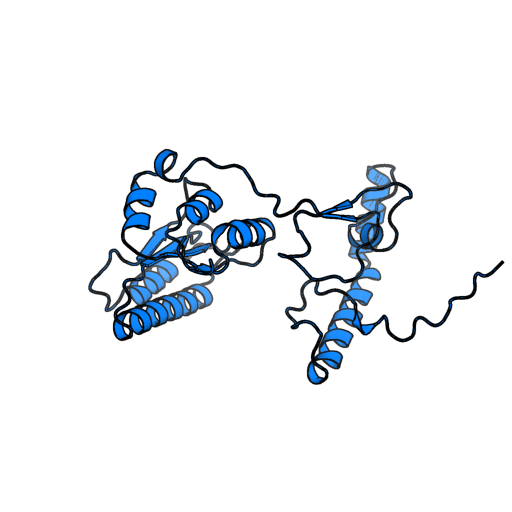8 ? 5.478 -6.750 9.585 1.00 92.50 208 THR A C 1
ATOM 1666 O O . THR A 1 208 ? 5.283 -5.543 9.413 1.00 92.50 208 THR A O 1
ATOM 1669 N N . GLU A 1 209 ? 5.627 -7.585 8.560 1.00 92.56 209 GLU A N 1
ATOM 1670 C CA . GLU A 1 209 ? 5.508 -7.154 7.169 1.00 92.56 209 GLU A CA 1
ATOM 1671 C C . GLU A 1 209 ? 4.066 -6.684 6.881 1.00 92.56 209 GLU A C 1
ATOM 1673 O O . GLU A 1 209 ? 3.110 -7.351 7.294 1.00 92.56 209 GLU A O 1
ATOM 1678 N N . PRO A 1 210 ? 3.850 -5.585 6.130 1.00 93.25 210 PRO A N 1
ATOM 1679 C CA . PRO A 1 210 ? 2.505 -5.088 5.822 1.00 93.25 210 PRO A CA 1
ATOM 1680 C C . PRO A 1 210 ? 1.575 -6.153 5.229 1.00 93.25 210 PRO A C 1
ATOM 1682 O O . PRO A 1 210 ? 0.402 -6.225 5.591 1.00 93.25 210 PRO A O 1
ATOM 1685 N N . ILE A 1 211 ? 2.103 -7.036 4.377 1.00 94.06 211 ILE A N 1
ATOM 1686 C CA . ILE A 1 211 ? 1.338 -8.139 3.793 1.00 94.06 211 ILE A CA 1
ATOM 1687 C C . ILE A 1 211 ? 0.793 -9.120 4.845 1.00 94.06 211 ILE A C 1
ATOM 1689 O O . ILE A 1 211 ? -0.288 -9.673 4.658 1.00 94.06 211 ILE A O 1
ATOM 1693 N N . SER A 1 212 ? 1.491 -9.315 5.967 1.00 94.81 212 SER A N 1
ATOM 1694 C CA . SER A 1 212 ? 1.048 -10.174 7.071 1.00 94.81 212 SER A CA 1
ATOM 1695 C C . SER A 1 212 ? -0.153 -9.582 7.800 1.00 94.81 212 SER A C 1
ATOM 1697 O O . SER A 1 212 ? -1.081 -10.309 8.150 1.00 94.81 212 SER A O 1
ATOM 1699 N N . ILE A 1 213 ? -0.181 -8.255 7.955 1.00 95.50 213 ILE A N 1
ATOM 1700 C CA . ILE A 1 213 ? -1.325 -7.515 8.510 1.00 95.50 213 ILE A CA 1
ATOM 1701 C C . ILE A 1 213 ? -2.531 -7.664 7.586 1.00 95.50 213 ILE A C 1
ATOM 1703 O O . ILE A 1 213 ? -3.621 -8.001 8.041 1.00 95.50 213 ILE A O 1
ATOM 1707 N N . LEU A 1 214 ? -2.335 -7.467 6.281 1.00 94.19 214 LEU A N 1
ATOM 1708 C CA . LEU A 1 214 ? -3.399 -7.612 5.286 1.00 94.19 214 LEU A CA 1
ATOM 1709 C C . LEU A 1 214 ? -3.942 -9.046 5.228 1.00 94.19 214 LEU A C 1
ATOM 1711 O O . LEU A 1 214 ? -5.146 -9.256 5.104 1.00 94.19 214 LEU A O 1
ATOM 1715 N N . ARG A 1 215 ? -3.061 -10.038 5.384 1.00 93.00 215 ARG A N 1
ATOM 1716 C CA . ARG A 1 215 ? -3.412 -11.460 5.435 1.00 93.00 215 ARG A CA 1
ATOM 1717 C C . ARG A 1 215 ? -4.185 -11.857 6.698 1.00 93.00 215 ARG A C 1
ATOM 1719 O O . ARG A 1 215 ? -4.813 -12.908 6.683 1.00 93.00 215 ARG A O 1
ATOM 1726 N N . SER A 1 216 ? -4.184 -11.040 7.757 1.00 91.19 216 SER A N 1
ATOM 1727 C CA . SER A 1 216 ? -4.890 -11.342 9.016 1.00 91.19 216 SER A CA 1
ATOM 1728 C C . SER A 1 216 ? -6.419 -11.394 8.893 1.00 91.19 216 SER A C 1
ATOM 1730 O O . SER A 1 216 ? -7.086 -11.758 9.854 1.00 91.19 216 SER A O 1
ATOM 1732 N N . GLU A 1 217 ? -6.976 -10.997 7.743 1.00 87.38 217 GLU A N 1
ATOM 1733 C CA . GLU A 1 217 ? -8.417 -10.957 7.435 1.00 87.38 217 GLU A CA 1
ATOM 1734 C C . GLU A 1 217 ? -9.245 -9.966 8.265 1.00 87.38 217 GLU A C 1
ATOM 1736 O O . GLU A 1 217 ? -10.427 -9.776 7.995 1.00 87.38 217 GLU A O 1
ATOM 1741 N N . ASN A 1 218 ? -8.623 -9.257 9.209 1.00 93.25 218 ASN A N 1
ATOM 1742 C CA . ASN A 1 218 ? -9.279 -8.199 9.977 1.00 93.25 218 ASN A CA 1
ATOM 1743 C C . ASN A 1 218 ? -9.243 -6.842 9.259 1.00 93.25 218 ASN A C 1
ATOM 1745 O O . ASN A 1 218 ? -9.924 -5.911 9.678 1.00 93.25 218 ASN A O 1
ATOM 1749 N N . VAL A 1 219 ? -8.446 -6.697 8.193 1.00 94.62 219 VAL A N 1
ATOM 1750 C CA . VAL A 1 219 ? -8.324 -5.442 7.439 1.00 94.62 219 VAL A CA 1
ATOM 1751 C C . VAL A 1 219 ? -9.412 -5.350 6.372 1.00 94.62 219 VAL A C 1
ATOM 1753 O O . VAL A 1 219 ? -9.413 -6.119 5.415 1.00 94.62 219 VAL A O 1
ATOM 1756 N N . ILE A 1 220 ? -10.298 -4.363 6.507 1.00 93.12 220 ILE A N 1
ATOM 1757 C CA . ILE A 1 220 ? -11.411 -4.113 5.575 1.00 93.12 220 ILE A CA 1
ATOM 1758 C C . ILE A 1 220 ? -11.106 -3.029 4.538 1.00 93.12 220 ILE A C 1
ATOM 1760 O O . ILE A 1 220 ? -11.790 -2.927 3.525 1.00 93.12 220 ILE A O 1
ATOM 1764 N N . CYS A 1 221 ? -10.092 -2.199 4.788 1.00 92.69 221 CYS A N 1
ATOM 1765 C CA . CYS A 1 221 ? -9.676 -1.138 3.880 1.00 92.69 221 CYS A CA 1
ATOM 1766 C C . CYS A 1 221 ? -8.176 -0.877 4.036 1.00 92.69 221 CYS A C 1
ATOM 1768 O O . CYS A 1 221 ? -7.670 -0.814 5.157 1.00 92.69 221 CYS A O 1
ATOM 1770 N N . SER A 1 222 ? -7.474 -0.708 2.913 1.00 93.06 222 SER A N 1
ATOM 1771 C CA . SER A 1 222 ? -6.060 -0.333 2.880 1.00 93.06 222 SER A CA 1
ATOM 1772 C C . SER A 1 222 ? -5.901 1.028 2.212 1.00 93.06 222 SER A C 1
ATOM 1774 O O . SER A 1 222 ? -6.220 1.192 1.036 1.00 93.06 222 SER A O 1
ATOM 1776 N N . VAL A 1 223 ? -5.371 1.993 2.960 1.00 92.00 223 VAL A N 1
ATOM 1777 C CA . VAL A 1 223 ? -4.981 3.312 2.462 1.00 92.00 223 VAL A CA 1
ATOM 1778 C C . VAL A 1 223 ? -3.471 3.299 2.251 1.00 92.00 223 VAL A C 1
ATOM 1780 O O . VAL A 1 223 ? -2.703 3.143 3.201 1.00 92.00 223 VAL A O 1
ATOM 1783 N N . ASN A 1 224 ? -3.037 3.441 1.001 1.00 89.50 224 ASN A N 1
ATOM 1784 C CA . ASN A 1 224 ? -1.629 3.414 0.621 1.00 89.50 224 ASN A CA 1
ATOM 1785 C C . ASN A 1 224 ? -1.309 4.484 -0.433 1.00 89.50 224 ASN A C 1
ATOM 1787 O O . ASN A 1 224 ? -2.200 5.063 -1.046 1.00 89.50 224 ASN A O 1
ATOM 1791 N N . HIS A 1 225 ? -0.019 4.753 -0.635 1.00 83.88 225 HIS A N 1
ATOM 1792 C CA . HIS A 1 225 ? 0.471 5.785 -1.556 1.00 83.88 225 HIS A CA 1
ATOM 1793 C C . HIS A 1 225 ? 0.481 5.353 -3.037 1.00 83.88 225 HIS A C 1
ATOM 1795 O O . HIS A 1 225 ? 1.027 6.064 -3.877 1.00 83.88 225 HIS A O 1
ATOM 1801 N N . GLY A 1 226 ? -0.054 4.172 -3.369 1.00 82.31 226 GLY A N 1
ATOM 1802 C CA . GLY A 1 226 ? -0.053 3.640 -4.734 1.00 82.31 226 GLY A CA 1
ATOM 1803 C C . GLY A 1 226 ? 1.274 3.023 -5.192 1.00 82.31 226 GLY A C 1
ATOM 1804 O O . GLY A 1 226 ? 1.436 2.743 -6.377 1.00 82.31 226 GLY A O 1
ATOM 1805 N N . GLY A 1 227 ? 2.227 2.788 -4.284 1.00 82.75 227 GLY A N 1
ATOM 1806 C CA . GLY A 1 227 ? 3.436 2.027 -4.601 1.00 82.75 227 GLY A CA 1
ATOM 1807 C C . GLY A 1 227 ? 3.100 0.597 -5.035 1.00 82.75 227 GLY A C 1
ATOM 1808 O O . GLY A 1 227 ? 2.233 -0.043 -4.441 1.00 82.75 227 GLY A O 1
ATOM 1809 N N . ALA A 1 228 ? 3.810 0.082 -6.045 1.00 83.56 228 ALA A N 1
ATOM 1810 C CA . ALA A 1 228 ? 3.490 -1.197 -6.688 1.00 83.56 228 ALA A CA 1
ATOM 1811 C C . ALA A 1 228 ? 3.338 -2.362 -5.691 1.00 83.56 228 ALA A C 1
ATOM 1813 O O . ALA A 1 228 ? 2.348 -3.086 -5.743 1.00 83.56 228 ALA A O 1
ATOM 1814 N N . ASN A 1 229 ? 4.268 -2.507 -4.741 1.00 88.38 229 ASN A N 1
ATOM 1815 C CA . ASN A 1 229 ? 4.199 -3.576 -3.738 1.00 88.38 229 ASN A CA 1
ATOM 1816 C C . ASN A 1 229 ? 2.948 -3.448 -2.860 1.00 88.38 229 ASN A C 1
ATOM 1818 O O . ASN A 1 229 ? 2.158 -4.384 -2.785 1.00 88.38 229 ASN A O 1
ATOM 1822 N N . SER A 1 230 ? 2.721 -2.273 -2.263 1.00 88.69 230 SER A N 1
ATOM 1823 C CA . SER A 1 230 ? 1.556 -2.027 -1.402 1.00 88.69 230 SER A CA 1
ATOM 1824 C C . SER A 1 230 ? 0.237 -2.229 -2.148 1.00 88.69 230 SER A C 1
ATOM 1826 O O . SER A 1 230 ? -0.714 -2.763 -1.582 1.00 88.69 230 SER A O 1
ATOM 1828 N N . TYR A 1 231 ? 0.189 -1.849 -3.427 1.00 88.44 231 TYR A N 1
ATOM 1829 C CA . TYR A 1 231 ? -0.958 -2.095 -4.289 1.00 88.44 231 TYR A CA 1
ATOM 1830 C C . TYR A 1 231 ? -1.224 -3.594 -4.479 1.00 88.44 231 TYR A C 1
ATOM 1832 O O . TYR A 1 231 ? -2.330 -4.053 -4.200 1.00 88.44 231 TYR A O 1
ATOM 1840 N N . PHE A 1 232 ? -0.226 -4.375 -4.907 1.00 89.69 232 PHE A N 1
ATOM 1841 C CA . PHE A 1 232 ? -0.416 -5.808 -5.158 1.00 89.69 232 PHE A CA 1
ATOM 1842 C C . PHE A 1 232 ? -0.705 -6.603 -3.883 1.00 89.69 232 PHE A C 1
ATOM 1844 O O . PHE A 1 232 ? -1.503 -7.541 -3.919 1.00 89.69 232 PHE A O 1
ATOM 1851 N N . GLU A 1 233 ? -0.123 -6.212 -2.750 1.00 91.44 233 GLU A N 1
ATOM 1852 C CA . GLU A 1 233 ? -0.444 -6.780 -1.439 1.00 91.44 233 GLU A CA 1
ATOM 1853 C C . GLU A 1 233 ? -1.903 -6.497 -1.044 1.00 91.44 233 GLU A C 1
ATOM 1855 O O . GLU A 1 233 ? -2.620 -7.414 -0.637 1.00 91.44 233 GLU A O 1
ATOM 1860 N N . ALA A 1 234 ? -2.374 -5.256 -1.220 1.00 89.81 234 ALA A N 1
ATOM 1861 C CA . ALA A 1 234 ? -3.755 -4.870 -0.93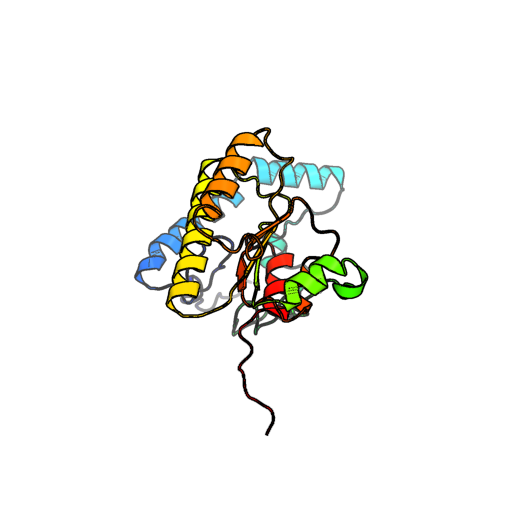3 1.00 89.81 234 ALA A CA 1
ATOM 1862 C C . ALA A 1 234 ? -4.752 -5.579 -1.853 1.00 89.81 234 ALA A C 1
ATOM 1864 O O . ALA A 1 234 ? -5.731 -6.151 -1.379 1.00 89.81 234 ALA A O 1
ATOM 1865 N N . VAL A 1 235 ? -4.483 -5.621 -3.158 1.00 88.25 235 VAL A N 1
ATOM 1866 C CA . VAL A 1 235 ? -5.298 -6.374 -4.118 1.00 88.25 235 VAL A CA 1
ATOM 1867 C C . VAL A 1 235 ? -5.388 -7.840 -3.717 1.00 88.25 235 VAL A C 1
ATOM 1869 O O . VAL A 1 235 ? -6.460 -8.425 -3.824 1.00 88.25 235 VAL A O 1
ATOM 1872 N N . ARG A 1 236 ? -4.287 -8.447 -3.262 1.00 88.31 236 ARG A N 1
ATOM 1873 C CA . ARG A 1 236 ? -4.251 -9.874 -2.935 1.00 88.31 236 ARG A CA 1
ATOM 1874 C C . ARG A 1 236 ? -5.163 -10.251 -1.763 1.00 88.31 236 ARG A C 1
ATOM 1876 O O . ARG A 1 236 ? -5.683 -11.364 -1.780 1.00 88.31 236 ARG A O 1
ATOM 1883 N N . TYR A 1 237 ? -5.336 -9.374 -0.771 1.00 87.44 237 TYR A N 1
ATOM 1884 C CA . TYR A 1 237 ? -5.997 -9.734 0.494 1.00 87.44 237 TYR A CA 1
ATOM 1885 C C . TYR A 1 237 ? -7.197 -8.859 0.896 1.00 87.44 237 TYR A C 1
ATOM 1887 O O . TYR A 1 237 ? -8.019 -9.324 1.683 1.00 87.44 237 TYR A O 1
ATOM 1895 N N . VAL A 1 238 ? -7.318 -7.637 0.367 1.00 76.56 238 VAL A N 1
ATOM 1896 C CA . VAL A 1 238 ? -8.297 -6.615 0.804 1.00 76.56 238 VAL A CA 1
ATOM 1897 C C . VAL A 1 238 ? -9.347 -6.297 -0.266 1.00 76.56 238 VAL A C 1
ATOM 1899 O O . VAL A 1 238 ? -10.329 -5.619 0.025 1.00 76.56 238 VAL A O 1
ATOM 1902 N N . THR A 1 239 ? -9.196 -6.773 -1.509 1.00 61.28 239 THR A N 1
ATOM 1903 C CA . THR A 1 239 ? -10.278 -6.626 -2.497 1.00 61.28 239 THR A CA 1
ATOM 1904 C C . THR A 1 239 ? -11.555 -7.263 -1.957 1.00 61.28 239 THR A C 1
ATOM 1906 O O . THR A 1 239 ? -11.507 -8.366 -1.414 1.00 61.28 239 THR A O 1
ATOM 1909 N N . LEU A 1 240 ? -12.671 -6.526 -2.075 1.00 44.66 240 LEU A N 1
ATOM 1910 C C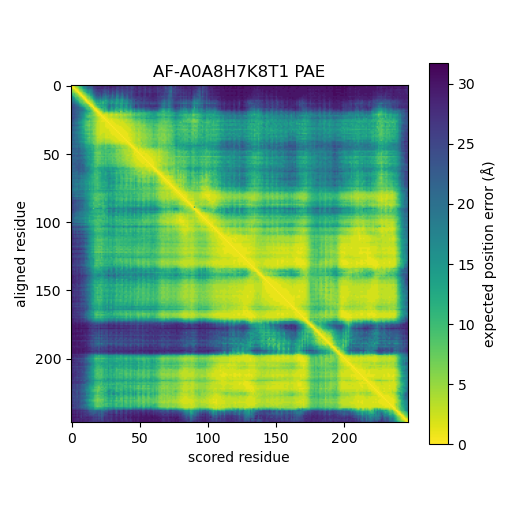A . LEU A 1 240 ? -14.014 -6.901 -1.624 1.00 44.66 240 LEU A CA 1
ATOM 1911 C C . LEU A 1 240 ? -14.237 -8.398 -1.836 1.00 44.66 240 LEU A C 1
ATOM 1913 O O . LEU A 1 240 ? -14.478 -8.834 -2.962 1.00 44.66 240 LEU A O 1
ATOM 1917 N N . ARG A 1 241 ? -14.138 -9.191 -0.763 1.00 37.62 241 ARG A N 1
ATOM 1918 C CA . ARG A 1 241 ? -14.538 -10.592 -0.832 1.00 37.62 241 ARG A CA 1
ATOM 1919 C C . ARG A 1 241 ? -16.042 -10.569 -1.098 1.00 37.62 241 ARG A C 1
ATOM 1921 O O . ARG A 1 241 ? -16.765 -10.021 -0.263 1.00 37.62 241 ARG A O 1
ATOM 1928 N N . PRO A 1 242 ? -16.545 -11.114 -2.219 1.00 29.52 242 PRO A N 1
ATOM 1929 C CA . PRO A 1 242 ? -17.963 -11.395 -2.306 1.00 29.52 242 PRO A CA 1
ATOM 1930 C C . PRO A 1 242 ? -18.261 -12.369 -1.168 1.00 29.52 242 PRO A C 1
ATOM 1932 O O . PRO A 1 242 ? -17.783 -13.502 -1.166 1.00 29.52 242 PRO A O 1
ATOM 1935 N N . THR A 1 243 ? -18.990 -11.910 -0.155 1.00 28.36 243 THR A N 1
ATOM 1936 C CA . THR A 1 243 ? -19.531 -12.768 0.895 1.00 28.36 243 THR A CA 1
ATOM 1937 C C . THR A 1 243 ? -20.608 -13.643 0.266 1.00 28.36 243 THR A C 1
ATOM 1939 O O . THR A 1 243 ? -21.796 -13.354 0.365 1.00 28.36 243 THR A O 1
ATOM 1942 N N . CYS A 1 244 ? -20.193 -14.688 -0.444 1.00 24.22 244 CYS A N 1
ATOM 1943 C CA . CYS A 1 244 ? -21.040 -15.830 -0.734 1.00 24.22 244 CYS A CA 1
ATOM 1944 C C . CYS A 1 244 ? -20.683 -16.897 0.309 1.00 24.22 244 CYS A C 1
ATOM 1946 O O . CYS A 1 244 ? -19.565 -17.418 0.265 1.00 24.22 244 CYS A O 1
ATOM 1948 N N . PRO A 1 245 ? -21.547 -17.165 1.304 1.00 27.28 245 PRO A N 1
ATOM 1949 C CA . PRO A 1 245 ? -21.320 -18.286 2.203 1.00 27.28 245 PRO A CA 1
ATOM 1950 C C . PRO A 1 245 ? -21.343 -19.593 1.389 1.00 27.28 245 PRO A C 1
ATOM 1952 O O . PRO A 1 245 ? -22.131 -19.691 0.443 1.00 27.28 245 PRO A O 1
ATOM 1955 N N . PRO A 1 246 ? -20.491 -20.585 1.709 1.00 33.03 246 PRO A N 1
ATOM 1956 C CA . PRO A 1 246 ? -20.617 -21.907 1.113 1.00 33.03 246 PRO A CA 1
ATOM 1957 C C . PRO A 1 246 ? -21.996 -22.485 1.464 1.00 33.03 246 PRO A C 1
ATOM 1959 O O . PRO A 1 246 ? -22.429 -22.394 2.615 1.00 33.03 246 PRO A O 1
ATOM 1962 N N . ALA A 1 247 ? -22.675 -23.004 0.440 1.00 32.44 247 ALA A N 1
ATOM 1963 C CA . ALA A 1 247 ? -23.907 -23.778 0.563 1.00 32.44 247 ALA A CA 1
ATOM 1964 C C . ALA A 1 247 ? -23.662 -25.116 1.273 1.00 32.44 247 ALA A C 1
ATOM 1966 O O . ALA A 1 247 ? -22.538 -25.656 1.133 1.00 32.44 247 ALA A O 1
#